Protein AF-A0A4Q5XW65-F1 (afdb_monomer_lite)

pLDDT: mean 91.04, std 9.71, range [51.38, 98.56]

Radius of gyration: 20.36 Å; chains: 1; bounding box: 49×41×58 Å

Foldseek 3Di:
DKDKAKEKEADLDEDDQPCDVVVPGCVPDDPPPFWDKDWDDCVRFQWLHPTMIMTTDMDDPVVVVVVVVVVVCVVVVHDDDDDDDQEPVSVVPDPDPDDDDPPQLNVCRHVVPPVRKAFDKDKDWAAADPVDGHWYHYPQWIWDHDPGTIIIIRGTHIRDPDPDDDPVRVVVRVVRVVVRVVSGHD

Structure (mmCIF, N/CA/C/O backbone):
data_AF-A0A4Q5XW65-F1
#
_entry.id   AF-A0A4Q5XW65-F1
#
loop_
_atom_site.group_PDB
_atom_site.id
_atom_site.type_symbol
_atom_site.label_atom_id
_atom_site.label_alt_id
_atom_site.label_comp_id
_atom_site.label_asym_id
_atom_site.label_entity_id
_atom_site.label_seq_id
_atom_site.pdbx_PDB_ins_code
_atom_site.Cartn_x
_atom_site.Cartn_y
_atom_site.Cartn_z
_atom_site.occupancy
_atom_site.B_iso_or_equiv
_atom_site.auth_seq_id
_atom_site.auth_comp_id
_atom_site.auth_asym_id
_atom_site.auth_atom_id
_atom_site.pdbx_PDB_model_num
ATOM 1 N N . ILE A 1 1 ? -12.014 -7.402 -8.070 1.00 86.00 1 ILE A N 1
ATOM 2 C CA . ILE A 1 1 ? -11.550 -6.911 -6.749 1.00 86.00 1 ILE A CA 1
ATOM 3 C C . ILE A 1 1 ? -10.081 -7.264 -6.563 1.00 86.00 1 ILE A C 1
ATOM 5 O O . ILE A 1 1 ? -9.295 -6.368 -6.285 1.00 86.00 1 ILE A O 1
ATOM 9 N N . VAL A 1 2 ? -9.723 -8.528 -6.803 1.00 90.69 2 VAL A N 1
ATOM 10 C CA . VAL A 1 2 ? -8.338 -9.017 -6.842 1.00 90.69 2 VAL A CA 1
ATOM 11 C C . VAL A 1 2 ? -7.994 -9.460 -8.266 1.00 90.69 2 VAL A C 1
ATOM 13 O O . VAL A 1 2 ? -8.881 -9.930 -8.982 1.00 90.69 2 VAL A O 1
ATOM 16 N N . SER A 1 3 ? -6.743 -9.293 -8.681 1.00 90.62 3 SER A N 1
ATOM 17 C CA . SER A 1 3 ? -6.192 -9.852 -9.921 1.00 90.62 3 SER A CA 1
ATOM 18 C C . SER A 1 3 ? -4.740 -10.269 -9.722 1.00 90.62 3 SER A C 1
ATOM 20 O O . SER A 1 3 ? -4.032 -9.667 -8.918 1.00 90.62 3 SER A O 1
ATOM 22 N N . TRP A 1 4 ? -4.286 -11.265 -10.474 1.00 92.69 4 T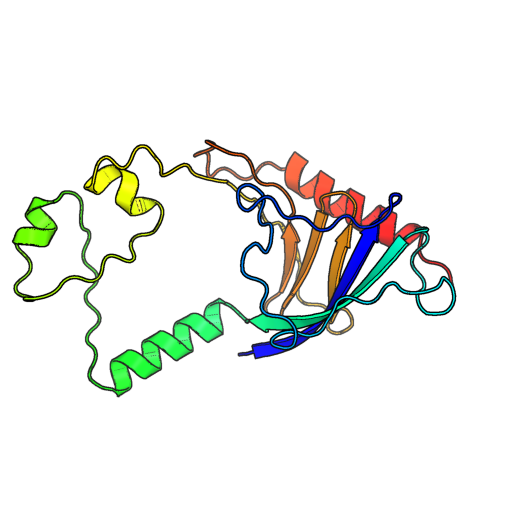RP A N 1
ATOM 23 C CA . TRP A 1 4 ? -2.860 -11.557 -10.603 1.00 92.69 4 TRP A CA 1
ATOM 24 C C . TRP A 1 4 ? -2.244 -10.608 -11.627 1.00 92.69 4 TRP A C 1
ATOM 26 O O . TRP A 1 4 ? -2.833 -10.375 -12.681 1.00 92.69 4 TRP A O 1
ATOM 36 N N . VAL A 1 5 ? -1.092 -10.040 -11.291 1.00 94.31 5 VAL A N 1
ATOM 37 C CA . VAL A 1 5 ? -0.312 -9.156 -12.162 1.00 94.31 5 VAL A CA 1
ATOM 38 C C . VAL A 1 5 ? 1.151 -9.559 -12.117 1.00 94.31 5 VAL A C 1
ATOM 40 O O . VAL A 1 5 ? 1.616 -10.143 -11.134 1.00 94.31 5 VAL A O 1
ATOM 43 N N . ASP A 1 6 ? 1.881 -9.202 -13.161 1.00 95.25 6 ASP A N 1
ATOM 44 C CA . ASP A 1 6 ? 3.331 -9.306 -13.145 1.00 95.25 6 ASP A CA 1
ATOM 45 C C . ASP A 1 6 ? 3.918 -8.227 -12.240 1.00 95.25 6 ASP A C 1
ATOM 47 O O . ASP A 1 6 ? 3.463 -7.082 -12.233 1.00 95.25 6 ASP A O 1
ATOM 51 N N . GLU A 1 7 ? 4.938 -8.580 -11.472 1.00 95.50 7 GLU A N 1
ATOM 52 C CA . GLU A 1 7 ? 5.719 -7.644 -10.678 1.00 95.50 7 GLU A CA 1
ATOM 53 C C . GLU A 1 7 ? 7.183 -7.753 -11.066 1.00 95.50 7 GLU A C 1
ATOM 55 O O . GLU A 1 7 ? 7.809 -8.793 -10.860 1.00 95.50 7 GLU A O 1
ATOM 60 N N . TYR A 1 8 ? 7.724 -6.657 -11.592 1.00 95.81 8 TYR A N 1
ATOM 61 C CA . TYR A 1 8 ? 9.114 -6.556 -11.998 1.00 95.81 8 TYR A CA 1
ATOM 62 C C . TYR A 1 8 ? 9.928 -5.766 -10.973 1.00 95.81 8 TYR A C 1
ATOM 64 O O . TYR A 1 8 ? 9.542 -4.672 -10.558 1.00 95.81 8 TYR A O 1
ATOM 72 N N . GLY A 1 9 ? 11.081 -6.303 -10.587 1.00 95.00 9 GLY A N 1
ATOM 73 C CA . GLY A 1 9 ? 12.126 -5.572 -9.878 1.00 95.00 9 GLY A CA 1
ATOM 74 C C . GLY A 1 9 ? 13.260 -5.234 -10.836 1.00 95.00 9 GLY A C 1
ATOM 75 O O . GLY A 1 9 ? 13.693 -6.101 -11.590 1.00 95.00 9 GLY A O 1
ATOM 76 N N . ILE A 1 10 ? 13.767 -4.003 -10.789 1.00 94.38 10 ILE A N 1
ATOM 77 C CA . ILE A 1 10 ? 14.870 -3.521 -11.627 1.00 94.38 10 ILE A CA 1
ATOM 78 C C . ILE A 1 10 ? 15.966 -2.954 -10.738 1.00 94.38 10 ILE A C 1
ATOM 80 O O . ILE A 1 10 ? 15.729 -2.045 -9.938 1.00 94.38 10 ILE A O 1
ATOM 84 N N . SER A 1 11 ? 17.183 -3.461 -10.919 1.00 90.38 11 SER A N 1
ATOM 85 C CA . SER A 1 11 ? 18.340 -3.036 -10.146 1.00 90.38 11 SER A CA 1
ATOM 86 C C . SER A 1 11 ? 19.624 -3.057 -10.978 1.00 90.38 11 SER A C 1
ATOM 88 O O . SER A 1 11 ? 19.799 -3.863 -11.89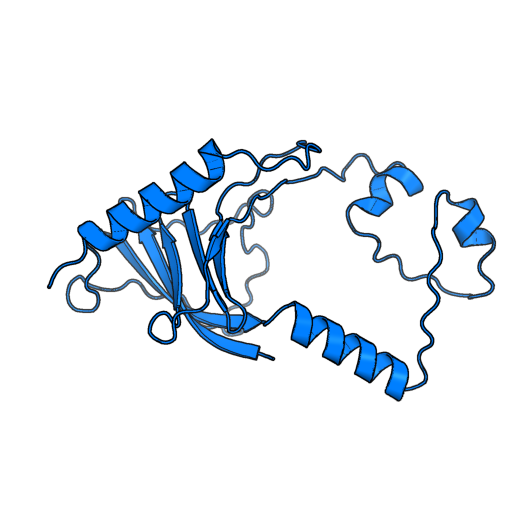4 1.00 90.38 11 SER A O 1
ATOM 90 N N . ASN A 1 12 ? 20.546 -2.158 -10.633 1.00 86.00 12 ASN A N 1
ATOM 91 C CA . ASN A 1 12 ? 21.923 -2.200 -11.132 1.00 86.00 12 ASN A CA 1
ATOM 92 C C . ASN A 1 12 ? 22.810 -3.121 -10.276 1.00 86.00 12 ASN A C 1
ATOM 94 O O . ASN A 1 12 ? 23.872 -3.534 -10.730 1.00 86.00 12 ASN A O 1
ATOM 98 N N . GLU A 1 13 ? 22.335 -3.491 -9.086 1.00 87.00 13 GLU A N 1
ATOM 99 C CA . GLU A 1 13 ? 22.974 -4.414 -8.146 1.00 87.00 13 GLU A CA 1
ATOM 100 C C . GLU A 1 13 ? 22.172 -5.722 -8.023 1.00 87.00 13 GLU A C 1
ATOM 102 O O . GLU A 1 13 ? 20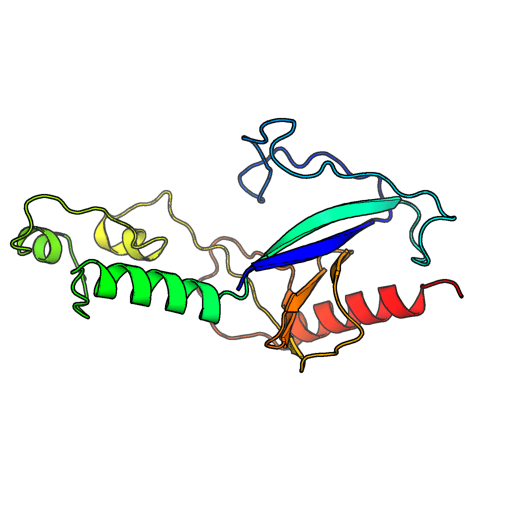.950 -5.693 -8.213 1.00 87.00 13 GLU A O 1
ATOM 107 N N . PRO A 1 14 ? 22.800 -6.857 -7.666 1.00 85.31 14 PRO A N 1
ATOM 108 C CA . PRO A 1 14 ? 22.082 -8.104 -7.407 1.00 85.31 14 PRO A CA 1
ATOM 109 C C . PRO A 1 14 ? 20.977 -7.927 -6.357 1.00 85.31 14 PRO A C 1
ATOM 111 O O . PRO A 1 14 ? 21.168 -7.222 -5.359 1.00 85.31 14 PRO A O 1
ATOM 114 N N . PHE A 1 15 ? 19.833 -8.591 -6.547 1.00 81.62 15 PHE A N 1
ATOM 115 C CA . PHE A 1 15 ? 18.764 -8.570 -5.551 1.00 81.62 15 PHE A CA 1
ATOM 116 C C . PHE A 1 15 ? 19.231 -9.284 -4.284 1.00 81.62 15 PHE A C 1
ATOM 118 O O . PHE A 1 15 ? 19.557 -10.468 -4.301 1.00 81.62 15 PHE A O 1
ATOM 125 N N . ARG A 1 16 ? 19.244 -8.564 -3.164 1.00 71.00 16 ARG A N 1
ATOM 126 C CA . ARG A 1 16 ? 19.442 -9.164 -1.843 1.00 71.00 16 ARG A CA 1
ATOM 127 C C . ARG A 1 16 ? 18.080 -9.495 -1.251 1.00 71.00 16 ARG A C 1
ATOM 129 O O . ARG A 1 16 ? 17.130 -8.732 -1.431 1.00 71.00 16 ARG A O 1
ATOM 136 N N . GLN A 1 17 ? 17.979 -10.622 -0.549 1.00 66.19 17 GLN A N 1
ATOM 137 C CA . GLN A 1 17 ? 16.803 -10.875 0.277 1.00 66.19 17 GLN A CA 1
ATOM 138 C C . GLN A 1 17 ? 16.731 -9.793 1.353 1.00 66.19 17 GLN A C 1
ATOM 140 O O . GLN A 1 17 ? 17.660 -9.623 2.141 1.00 66.19 17 GLN A O 1
ATOM 145 N N . GLN A 1 18 ? 15.632 -9.043 1.349 1.00 64.88 18 GLN A N 1
ATOM 146 C CA . GLN A 1 18 ? 15.348 -8.061 2.376 1.00 64.88 18 GLN A CA 1
ATOM 147 C C . GLN A 1 18 ? 14.754 -8.808 3.568 1.00 64.88 18 GLN A C 1
ATOM 149 O O . GLN A 1 18 ? 13.584 -9.177 3.546 1.00 64.88 18 GLN A O 1
ATOM 154 N N . THR A 1 19 ? 15.577 -9.086 4.574 1.00 61.84 19 THR A N 1
ATOM 155 C CA . THR A 1 19 ? 15.155 -9.802 5.789 1.00 61.84 19 THR A CA 1
ATOM 156 C C . THR A 1 19 ? 14.845 -8.863 6.946 1.00 61.84 19 THR A C 1
ATOM 158 O O . THR A 1 19 ? 14.413 -9.333 7.987 1.00 61.84 19 THR A O 1
ATOM 161 N N . ASP A 1 20 ? 15.090 -7.558 6.799 1.00 60.44 20 ASP A N 1
ATOM 162 C CA . ASP A 1 20 ? 14.809 -6.581 7.850 1.00 60.44 20 ASP A CA 1
ATOM 163 C C . ASP A 1 20 ? 13.325 -6.171 7.815 1.00 60.44 20 ASP A C 1
ATOM 165 O O . ASP A 1 20 ? 12.924 -5.451 6.889 1.00 60.44 20 ASP A O 1
ATOM 169 N N . PRO A 1 21 ? 12.505 -6.597 8.794 1.00 59.69 21 PRO A N 1
ATOM 170 C CA . PRO A 1 21 ? 11.088 -6.255 8.836 1.00 59.69 21 PRO A CA 1
ATOM 171 C C . PRO A 1 21 ? 10.852 -4.747 8.990 1.00 59.69 21 PRO A C 1
ATOM 173 O O . PRO A 1 21 ? 9.825 -4.258 8.519 1.00 59.69 21 PRO A O 1
ATOM 176 N N . ALA A 1 22 ? 11.798 -3.990 9.564 1.00 51.38 22 ALA A N 1
ATOM 177 C CA . ALA A 1 22 ? 11.665 -2.546 9.771 1.00 51.38 22 ALA A CA 1
ATOM 178 C C . ALA A 1 22 ? 11.602 -1.751 8.456 1.00 51.38 22 ALA A C 1
ATOM 180 O O . ALA A 1 22 ? 11.102 -0.629 8.425 1.00 51.38 22 ALA A O 1
ATOM 181 N N . ILE A 1 23 ? 12.067 -2.345 7.354 1.00 56.03 23 ILE A N 1
ATOM 182 C CA . ILE A 1 23 ? 11.968 -1.781 6.002 1.00 56.03 23 ILE A CA 1
ATOM 183 C C . ILE A 1 23 ? 11.216 -2.715 5.046 1.00 56.03 23 ILE A C 1
ATOM 185 O O . ILE A 1 23 ? 11.471 -2.736 3.843 1.00 56.03 23 ILE A O 1
ATOM 189 N N . GLY A 1 24 ? 10.261 -3.481 5.587 1.00 54.62 24 GLY A N 1
ATOM 190 C CA . GLY A 1 24 ? 9.340 -4.309 4.805 1.00 54.62 24 GLY A CA 1
ATOM 191 C C . GLY A 1 24 ? 9.912 -5.655 4.361 1.00 54.62 24 GLY A C 1
ATOM 192 O O . GLY A 1 24 ? 9.423 -6.235 3.393 1.00 54.62 24 GLY A O 1
ATOM 193 N N . GLY A 1 25 ? 10.950 -6.150 5.035 1.00 59.78 25 GLY A N 1
ATOM 194 C CA . GLY A 1 25 ? 11.485 -7.485 4.808 1.00 59.78 25 GLY A CA 1
ATOM 195 C C . GLY A 1 25 ? 10.482 -8.582 5.164 1.00 59.78 25 GLY A C 1
ATOM 196 O O . GLY A 1 25 ? 9.815 -8.532 6.198 1.00 59.78 25 GLY A O 1
ATOM 197 N N . GLU A 1 26 ? 10.376 -9.593 4.302 1.00 60.91 26 GLU A N 1
ATOM 198 C CA . GLU A 1 26 ? 9.461 -10.724 4.488 1.00 60.91 26 GLU A CA 1
ATOM 199 C C . GLU A 1 26 ? 10.070 -11.734 5.484 1.00 60.91 26 GLU A C 1
ATOM 201 O O . GLU A 1 26 ? 10.622 -12.758 5.096 1.00 60.91 26 GLU A O 1
ATOM 206 N N . VAL A 1 27 ? 9.989 -11.449 6.789 1.00 57.22 27 VAL A N 1
ATOM 207 C CA . VAL A 1 27 ? 10.531 -12.331 7.853 1.00 57.22 27 VAL A CA 1
ATOM 208 C C . VAL A 1 27 ? 9.740 -13.636 8.000 1.00 57.22 27 VAL A C 1
ATOM 210 O O . VAL A 1 27 ? 10.283 -14.652 8.424 1.00 57.22 27 VAL A O 1
ATOM 213 N N . TYR A 1 28 ? 8.464 -13.630 7.608 1.00 60.34 28 TYR A N 1
ATOM 214 C CA . TYR A 1 28 ? 7.546 -14.767 7.744 1.00 60.34 28 TYR A CA 1
ATOM 215 C C . TYR A 1 28 ? 7.191 -15.415 6.401 1.00 60.34 28 TYR A C 1
ATOM 217 O O . TYR A 1 28 ? 6.098 -15.960 6.242 1.00 60.34 28 TYR A O 1
ATOM 225 N N . HIS A 1 29 ? 8.084 -15.335 5.412 1.00 65.31 29 HIS A N 1
ATOM 226 C CA . HIS A 1 29 ? 7.855 -15.978 4.124 1.00 65.31 29 HIS A CA 1
ATOM 227 C C . HIS A 1 29 ? 7.762 -17.503 4.295 1.00 65.31 29 HIS A C 1
ATOM 229 O O . HIS A 1 29 ? 8.751 -18.179 4.582 1.00 65.31 29 HIS A O 1
ATOM 235 N N . LEU A 1 30 ? 6.565 -18.056 4.102 1.00 69.38 30 LEU A N 1
ATOM 236 C CA . LEU A 1 30 ? 6.351 -19.497 4.039 1.00 69.38 30 LEU A CA 1
ATOM 237 C C . LEU A 1 30 ? 6.562 -19.955 2.595 1.00 69.38 30 LEU A C 1
ATOM 239 O O . LEU A 1 30 ? 5.775 -19.613 1.706 1.00 69.38 30 LEU A O 1
ATOM 243 N N . ALA A 1 31 ? 7.630 -20.725 2.377 1.00 74.25 31 ALA A N 1
ATOM 244 C CA . ALA A 1 31 ? 7.977 -21.254 1.064 1.00 74.25 31 ALA A CA 1
ATOM 245 C C . AL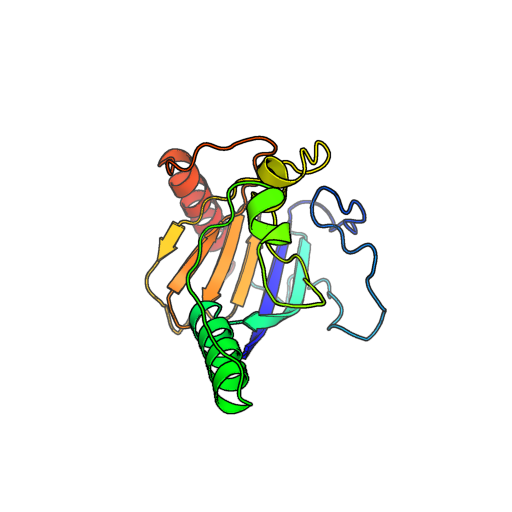A A 1 31 ? 6.777 -21.981 0.430 1.00 74.25 31 ALA A C 1
ATOM 247 O O . ALA A 1 31 ? 6.129 -22.813 1.067 1.00 74.25 31 ALA A O 1
ATOM 248 N N . GLY A 1 32 ? 6.474 -21.646 -0.825 1.00 78.56 32 GLY A N 1
ATOM 249 C CA . GLY A 1 32 ? 5.383 -22.251 -1.593 1.00 78.56 32 GLY A CA 1
ATOM 250 C C . GLY A 1 32 ? 3.989 -21.638 -1.399 1.00 78.56 32 GLY A C 1
ATOM 251 O O . GLY A 1 32 ? 3.072 -22.053 -2.105 1.00 78.56 32 GLY A O 1
ATOM 252 N N . LEU A 1 33 ? 3.794 -20.650 -0.510 1.00 81.19 33 LEU A N 1
ATOM 253 C CA . LEU A 1 33 ? 2.488 -19.973 -0.370 1.00 81.19 33 LEU A CA 1
ATOM 254 C C . LEU A 1 33 ? 2.264 -18.834 -1.369 1.00 81.19 33 LEU A C 1
ATOM 256 O O . LEU A 1 33 ? 1.119 -18.521 -1.697 1.00 81.19 33 LEU A O 1
ATOM 260 N N . ILE A 1 34 ? 3.337 -18.204 -1.845 1.00 79.31 34 ILE A N 1
ATOM 261 C CA . ILE A 1 34 ? 3.278 -17.155 -2.866 1.00 79.31 34 ILE A CA 1
ATOM 262 C C . ILE A 1 34 ? 4.223 -17.495 -4.021 1.00 79.31 34 ILE A C 1
ATOM 264 O O . ILE A 1 34 ? 5.209 -18.203 -3.804 1.00 79.31 34 ILE A O 1
ATOM 268 N N . PRO A 1 35 ? 3.952 -17.006 -5.245 1.00 86.88 35 PRO A N 1
ATOM 269 C CA . PRO A 1 35 ? 4.837 -17.246 -6.374 1.00 86.88 35 PRO A CA 1
ATOM 270 C C . PRO A 1 35 ? 6.257 -16.756 -6.087 1.00 86.88 35 PRO A C 1
ATOM 272 O O . PRO A 1 35 ? 6.469 -15.608 -5.686 1.00 86.88 35 PRO A O 1
ATOM 275 N N . GLU A 1 36 ? 7.228 -17.635 -6.318 1.00 85.31 36 GLU A N 1
ATOM 276 C CA . GLU A 1 36 ? 8.634 -17.313 -6.120 1.00 85.31 36 GLU A CA 1
ATOM 277 C C . GLU A 1 36 ? 9.109 -16.255 -7.115 1.00 85.31 36 GLU A C 1
ATOM 279 O O . GLU A 1 36 ? 8.686 -16.200 -8.277 1.00 85.31 36 GLU A O 1
ATOM 284 N N . ARG A 1 37 ? 10.034 -15.417 -6.648 1.00 88.19 37 ARG A N 1
ATOM 285 C CA . ARG A 1 37 ? 10.725 -14.455 -7.497 1.00 88.19 37 ARG A CA 1
ATOM 286 C C . ARG A 1 37 ? 11.752 -15.183 -8.358 1.00 88.19 37 ARG A C 1
ATOM 288 O O . ARG A 1 37 ? 12.593 -15.908 -7.840 1.00 88.19 37 ARG A O 1
ATOM 295 N N . LYS A 1 38 ? 11.707 -14.934 -9.663 1.00 92.81 38 LYS A N 1
ATOM 296 C CA . LYS A 1 38 ? 12.668 -15.435 -10.647 1.00 92.81 38 LYS A CA 1
ATOM 297 C C . LYS A 1 38 ? 13.533 -14.288 -11.141 1.00 92.81 38 LYS A C 1
ATOM 299 O O . LYS A 1 38 ? 13.016 -13.206 -11.413 1.00 92.81 38 LYS A O 1
ATOM 304 N N . GLU A 1 39 ? 14.833 -14.513 -11.263 1.00 94.81 39 GLU A N 1
ATOM 305 C CA . GLU A 1 39 ? 15.696 -13.612 -12.026 1.00 94.81 39 GLU A CA 1
ATOM 306 C C . GLU A 1 39 ? 15.484 -13.864 -13.518 1.00 94.81 39 GLU A C 1
ATOM 308 O O . GLU A 1 39 ? 15.374 -15.012 -13.947 1.00 94.81 39 GLU A O 1
ATOM 313 N N . LEU A 1 40 ? 15.389 -12.787 -14.293 1.00 95.81 40 LEU A N 1
ATOM 314 C CA . LEU A 1 40 ? 15.222 -12.843 -15.737 1.00 95.81 40 LEU A CA 1
ATOM 315 C C . LEU A 1 40 ? 16.568 -12.633 -16.423 1.00 95.81 40 LEU A C 1
ATOM 317 O O . LEU A 1 40 ? 17.352 -11.756 -16.057 1.00 95.81 40 LEU A O 1
ATOM 321 N N . THR A 1 41 ? 16.820 -13.419 -17.461 1.00 94.00 41 THR A N 1
ATOM 322 C CA . THR A 1 41 ? 17.956 -13.229 -18.358 1.00 94.00 41 THR A CA 1
ATOM 323 C C . THR A 1 41 ? 17.708 -12.047 -19.304 1.00 94.00 41 THR A C 1
ATOM 325 O O . THR A 1 41 ? 16.558 -11.709 -19.592 1.00 94.00 41 THR A O 1
ATOM 328 N N . PRO A 1 42 ? 18.761 -11.455 -19.904 1.00 91.62 42 PRO A N 1
ATOM 329 C CA . PRO A 1 42 ? 18.608 -10.326 -20.828 1.00 91.62 42 PRO A CA 1
ATOM 330 C C . PRO A 1 42 ? 17.714 -10.579 -22.055 1.00 91.62 42 PRO A C 1
ATOM 332 O O . PRO A 1 42 ? 17.320 -9.621 -22.719 1.00 91.62 42 PRO A O 1
ATOM 335 N N . LYS A 1 43 ? 17.420 -11.847 -22.383 1.00 92.69 43 LYS A N 1
ATOM 336 C CA . LYS A 1 43 ? 16.527 -12.246 -23.484 1.00 92.69 43 LYS A CA 1
ATOM 337 C C . LYS A 1 43 ? 15.051 -12.327 -23.074 1.00 92.69 43 LYS A C 1
ATOM 339 O O . LYS A 1 43 ? 14.198 -12.416 -23.946 1.00 92.69 43 LYS A O 1
ATOM 344 N N . GLU A 1 44 ? 14.754 -12.311 -21.778 1.00 94.75 44 GLU A N 1
ATOM 345 C CA . GLU A 1 44 ? 13.399 -12.466 -21.225 1.00 94.75 44 GLU A CA 1
ATOM 346 C C . GLU A 1 44 ? 12.748 -11.123 -20.863 1.00 94.75 44 GLU A C 1
ATOM 348 O O . GLU A 1 44 ? 11.596 -11.087 -20.440 1.00 94.75 44 GLU A O 1
ATOM 353 N N . HIS A 1 45 ? 13.467 -10.007 -21.021 1.00 94.00 45 HIS A N 1
ATOM 354 C CA . HIS A 1 45 ? 12.956 -8.666 -20.747 1.00 94.00 45 HIS A CA 1
ATOM 355 C C . HIS A 1 45 ? 13.605 -7.600 -21.637 1.00 94.00 45 HIS A C 1
ATOM 357 O O . HIS A 1 45 ? 14.736 -7.748 -22.105 1.00 94.00 45 HIS A O 1
ATOM 363 N N . SER A 1 46 ? 12.925 -6.461 -21.772 1.00 94.00 46 SER A N 1
ATOM 364 C CA . SER A 1 46 ? 13.424 -5.302 -22.526 1.00 94.00 46 SER A CA 1
ATOM 365 C C . SER A 1 46 ? 14.146 -4.263 -21.663 1.00 94.00 46 SER A C 1
ATOM 367 O O . SER A 1 46 ? 14.803 -3.383 -22.202 1.00 94.00 46 SER A O 1
ATOM 369 N N . PHE A 1 47 ? 14.080 -4.330 -20.327 1.00 94.81 47 PHE A N 1
ATOM 370 C CA . PHE A 1 47 ? 14.724 -3.320 -19.468 1.00 94.81 47 PHE A CA 1
ATOM 371 C C . PHE A 1 47 ? 16.240 -3.223 -19.679 1.00 94.81 47 PHE A C 1
ATOM 373 O O . PHE A 1 47 ? 16.922 -4.248 -19.714 1.00 94.81 47 PHE A O 1
ATOM 380 N N . GLY A 1 48 ? 16.775 -1.999 -19.729 1.00 92.00 48 GLY A N 1
ATOM 381 C CA . GLY A 1 48 ? 18.208 -1.710 -19.882 1.00 92.00 48 GLY A CA 1
ATOM 382 C C . GLY A 1 48 ? 19.100 -2.087 -18.691 1.00 92.00 48 GLY A C 1
ATOM 383 O O . GLY A 1 48 ? 20.316 -1.943 -18.775 1.00 92.00 48 GLY A O 1
ATOM 384 N N . ALA A 1 49 ? 18.525 -2.576 -17.590 1.00 91.38 49 ALA A N 1
ATOM 385 C CA . ALA A 1 49 ? 19.263 -2.952 -16.387 1.00 91.38 49 ALA A CA 1
ATOM 386 C C . ALA A 1 49 ? 19.877 -4.358 -16.470 1.00 91.38 49 ALA A C 1
ATOM 388 O O . ALA A 1 49 ? 19.392 -5.227 -17.196 1.00 91.38 49 ALA A O 1
ATOM 389 N N . LYS A 1 50 ? 20.928 -4.579 -15.669 1.00 90.31 50 LYS A N 1
ATOM 390 C CA . LYS A 1 50 ? 21.639 -5.862 -15.578 1.00 90.31 50 LYS A CA 1
ATOM 391 C C . LYS A 1 50 ? 20.881 -6.909 -14.761 1.00 90.31 50 LYS A C 1
ATOM 393 O O . LYS A 1 50 ? 20.933 -8.081 -15.113 1.00 90.31 50 LYS A O 1
ATOM 398 N N . TYR A 1 51 ? 20.209 -6.495 -13.685 1.00 94.00 51 TYR A N 1
ATOM 399 C CA . TYR A 1 51 ? 19.462 -7.398 -12.815 1.00 94.00 51 TYR A CA 1
ATOM 400 C C . TYR A 1 51 ? 17.982 -7.052 -12.878 1.00 94.00 51 TYR A C 1
ATOM 402 O O . TYR A 1 51 ? 17.547 -5.980 -12.442 1.00 94.00 51 TYR A O 1
ATOM 410 N N . VAL A 1 52 ? 17.209 -7.985 -13.419 1.00 96.25 52 VAL A N 1
ATOM 411 C CA . VAL A 1 52 ? 15.754 -7.906 -13.466 1.00 96.25 52 VAL A CA 1
ATOM 412 C C . VAL A 1 52 ? 15.191 -9.140 -12.799 1.00 96.25 52 VAL A C 1
ATOM 414 O O . VAL A 1 52 ? 15.653 -10.253 -13.029 1.00 96.25 52 VAL A O 1
ATOM 417 N N . SER A 1 53 ? 14.193 -8.931 -11.957 1.00 95.19 53 SER A N 1
ATOM 418 C CA . SER A 1 53 ? 13.423 -10.014 -11.371 1.00 95.19 53 SER A CA 1
ATOM 419 C C . SER A 1 53 ? 11.961 -9.886 -11.742 1.00 95.19 53 SER A C 1
ATOM 421 O O . SER A 1 53 ? 11.470 -8.789 -12.005 1.00 95.19 53 SER A O 1
ATOM 423 N N . TRP A 1 54 ? 11.275 -11.017 -11.747 1.00 95.19 54 TRP A N 1
ATOM 424 C CA . TRP A 1 54 ? 9.852 -11.126 -11.997 1.00 95.19 54 TRP A CA 1
ATOM 425 C C . TRP A 1 54 ? 9.211 -12.056 -10.972 1.00 95.19 54 TRP A C 1
ATOM 427 O O . TRP A 1 54 ? 9.801 -13.059 -10.566 1.00 95.19 54 TRP A O 1
ATOM 437 N N . ARG A 1 55 ? 7.987 -11.737 -10.561 1.00 92.75 55 ARG A N 1
ATOM 438 C CA . ARG A 1 55 ? 7.088 -12.675 -9.882 1.00 92.75 55 ARG A CA 1
ATOM 439 C C . ARG A 1 55 ? 5.647 -12.407 -10.288 1.00 92.75 55 ARG A C 1
ATOM 441 O O . ARG A 1 55 ? 5.292 -11.272 -10.598 1.00 92.75 55 ARG A O 1
ATOM 448 N N . SER A 1 56 ? 4.802 -13.428 -10.188 1.00 93.62 56 SER A N 1
ATOM 449 C CA . SER A 1 56 ? 3.355 -13.218 -10.189 1.00 93.62 56 SER A CA 1
ATOM 450 C C . SER A 1 56 ? 2.915 -12.721 -8.807 1.00 93.62 56 SER A C 1
ATOM 452 O O . SER A 1 56 ? 3.314 -13.271 -7.782 1.00 93.62 56 SER A O 1
ATOM 454 N N . SER A 1 57 ? 2.130 -11.648 -8.765 1.00 90.44 57 SER A N 1
ATOM 455 C CA . SER A 1 57 ? 1.776 -10.925 -7.541 1.00 90.44 57 SER A CA 1
ATOM 456 C C . SER A 1 57 ? 0.282 -10.626 -7.522 1.00 90.44 57 SER A C 1
ATOM 458 O O . SER A 1 57 ? -0.296 -10.239 -8.538 1.00 90.44 57 SER A O 1
ATOM 460 N N . MET A 1 58 ? -0.367 -10.769 -6.367 1.00 91.06 58 MET A N 1
ATOM 461 C CA . MET A 1 58 ? -1.757 -10.338 -6.226 1.00 91.06 58 MET A CA 1
ATOM 462 C C . MET A 1 58 ? -1.836 -8.810 -6.158 1.00 91.06 58 MET A C 1
ATOM 464 O O . MET A 1 58 ? -1.077 -8.139 -5.452 1.00 91.06 58 MET A O 1
ATOM 468 N N . MET A 1 59 ? -2.788 -8.247 -6.889 1.00 90.94 59 MET A N 1
ATOM 469 C CA . MET A 1 59 ? -3.165 -6.844 -6.843 1.00 90.94 59 MET A CA 1
ATOM 470 C C . MET A 1 59 ? -4.589 -6.722 -6.322 1.00 90.94 59 MET A C 1
ATOM 472 O O . MET A 1 59 ? -5.519 -7.303 -6.880 1.00 90.94 59 MET A O 1
ATOM 476 N N . PHE A 1 60 ? -4.760 -5.915 -5.280 1.00 90.62 60 PHE A N 1
ATOM 477 C CA . PHE A 1 60 ? -6.061 -5.581 -4.721 1.00 90.62 60 PHE A CA 1
ATOM 478 C C . PHE A 1 60 ? -6.444 -4.179 -5.176 1.00 90.62 60 PHE A C 1
ATOM 480 O O . PHE A 1 60 ? -5.690 -3.224 -4.979 1.00 90.62 60 PHE A O 1
ATOM 487 N N . ASN A 1 61 ? -7.639 -4.032 -5.745 1.00 90.88 61 ASN A N 1
ATOM 488 C CA . ASN A 1 61 ? -8.226 -2.709 -5.885 1.00 90.88 61 ASN A CA 1
ATOM 489 C C . ASN A 1 61 ? -8.778 -2.274 -4.520 1.00 90.88 61 ASN A C 1
ATOM 491 O O . ASN A 1 61 ? -9.879 -2.690 -4.152 1.00 90.88 61 ASN A O 1
ATOM 495 N N . ILE A 1 62 ? -7.990 -1.499 -3.765 1.00 91.06 62 ILE A N 1
ATOM 496 C CA . ILE A 1 62 ? -8.220 -1.224 -2.336 1.00 91.06 62 ILE A CA 1
ATOM 497 C C . ILE A 1 62 ? -9.636 -0.690 -2.064 1.00 91.06 62 ILE A C 1
ATOM 499 O O . ILE A 1 62 ? -10.321 -1.303 -1.244 1.00 91.06 62 ILE A O 1
ATOM 503 N N . PRO A 1 63 ? -10.145 0.351 -2.761 1.00 91.88 63 PRO A N 1
ATOM 504 C CA . PRO A 1 63 ? -11.488 0.861 -2.484 1.00 91.88 63 PRO A CA 1
ATOM 505 C C . PRO A 1 63 ? -12.578 -0.197 -2.697 1.00 91.88 63 PRO A C 1
ATOM 507 O O . PRO A 1 63 ? -13.453 -0.375 -1.853 1.00 91.88 63 PRO A O 1
ATOM 510 N N . SER A 1 64 ? -12.499 -0.960 -3.794 1.00 93.50 64 SER A N 1
ATOM 511 C CA . SER A 1 64 ? -13.465 -2.031 -4.073 1.00 93.50 64 SER A CA 1
ATOM 512 C C . SER A 1 64 ? -13.364 -3.185 -3.076 1.00 93.50 64 SER A C 1
ATOM 514 O O . SER A 1 64 ? -14.379 -3.797 -2.754 1.00 93.50 64 SER A O 1
ATOM 516 N N . TYR A 1 65 ? -12.156 -3.506 -2.610 1.00 94.81 65 TYR A N 1
ATOM 517 C CA . TYR A 1 65 ? -11.942 -4.562 -1.625 1.00 94.81 65 TYR A CA 1
ATOM 518 C C . TYR A 1 65 ? -12.527 -4.176 -0.266 1.00 94.81 65 TYR A C 1
ATOM 520 O O . TYR A 1 65 ? -13.307 -4.944 0.288 1.00 94.81 65 TYR A O 1
ATOM 528 N N . LEU A 1 66 ? -12.239 -2.968 0.227 1.00 95.81 66 LEU A N 1
ATOM 529 C CA . LEU A 1 66 ? -12.796 -2.472 1.489 1.00 95.81 66 LEU A CA 1
ATOM 530 C C . LEU A 1 66 ? -14.322 -2.371 1.438 1.00 95.81 66 LEU A C 1
ATOM 532 O O . LEU A 1 66 ? -14.992 -2.793 2.378 1.00 95.81 66 LEU A O 1
ATOM 536 N N . HIS A 1 67 ? -14.875 -1.888 0.321 1.00 96.06 67 HIS A N 1
ATOM 537 C CA . HIS A 1 67 ? -16.322 -1.861 0.124 1.00 96.06 67 HIS A CA 1
ATOM 538 C C . HIS A 1 67 ? -16.926 -3.268 0.193 1.00 96.06 67 HIS A C 1
ATOM 540 O O . HIS A 1 67 ? -17.881 -3.487 0.928 1.00 96.06 67 HIS A O 1
ATOM 546 N N . HIS A 1 68 ? -16.335 -4.240 -0.505 1.00 96.69 68 HIS A N 1
ATOM 547 C CA . HIS A 1 68 ? -16.807 -5.623 -0.480 1.00 96.69 68 HIS A CA 1
ATOM 548 C C . HIS A 1 68 ? -16.770 -6.241 0.927 1.00 96.69 68 HIS A C 1
ATOM 550 O O . HIS A 1 68 ? -17.736 -6.894 1.328 1.00 96.69 68 HIS A O 1
ATOM 556 N N . GLN A 1 69 ? -15.694 -6.010 1.686 1.00 97.12 69 GLN A N 1
ATOM 557 C CA . GLN A 1 69 ? -15.569 -6.517 3.055 1.00 97.12 69 GLN A CA 1
ATOM 558 C C . GLN A 1 69 ? -16.614 -5.892 3.985 1.00 97.12 69 GLN A C 1
ATOM 560 O O . GLN A 1 69 ? -17.317 -6.611 4.696 1.00 97.12 69 GLN A O 1
ATOM 565 N N . LEU A 1 70 ? -16.791 -4.567 3.924 1.00 97.62 70 LEU A N 1
ATOM 566 C CA . LEU A 1 70 ? -17.803 -3.870 4.715 1.00 97.62 70 LEU A CA 1
ATOM 567 C C . LEU A 1 70 ? -19.221 -4.332 4.353 1.00 97.62 70 LEU A C 1
ATOM 569 O O . LEU A 1 70 ? -20.010 -4.640 5.242 1.00 97.62 70 LEU A O 1
ATOM 573 N N . SER A 1 71 ? -19.548 -4.434 3.063 1.00 97.94 71 SER A N 1
ATOM 574 C CA . SER A 1 71 ? -20.859 -4.916 2.615 1.00 97.94 71 SER A CA 1
ATOM 575 C C . SER A 1 71 ? -21.141 -6.338 3.094 1.00 97.94 71 SER A C 1
ATOM 577 O O . SER A 1 71 ? -22.254 -6.621 3.529 1.00 97.94 71 SER A O 1
ATOM 579 N N . THR A 1 72 ? -20.138 -7.218 3.056 1.00 98.25 72 THR A N 1
ATOM 580 C CA . THR A 1 72 ? -20.263 -8.594 3.555 1.00 98.25 72 THR A CA 1
ATOM 581 C C . THR A 1 72 ? -20.509 -8.610 5.062 1.00 98.25 72 THR A C 1
ATOM 583 O O . THR A 1 72 ? -21.421 -9.291 5.522 1.00 98.25 72 THR A O 1
ATOM 586 N N . PHE A 1 73 ? -19.766 -7.810 5.832 1.00 98.25 73 PHE A N 1
ATOM 587 C CA . PHE A 1 73 ? -19.968 -7.682 7.276 1.00 98.25 73 PHE A CA 1
ATOM 588 C C . PHE A 1 73 ? -21.398 -7.245 7.625 1.00 98.25 73 PHE A C 1
ATOM 590 O O . PHE A 1 73 ? -22.043 -7.869 8.465 1.00 98.25 73 PHE A O 1
ATOM 597 N N . ILE A 1 74 ? -21.924 -6.226 6.939 1.00 98.38 74 ILE A N 1
ATOM 598 C CA . ILE A 1 74 ? -23.299 -5.750 7.152 1.00 98.38 74 ILE A CA 1
ATOM 599 C C . ILE A 1 74 ? -24.333 -6.803 6.735 1.00 98.38 74 ILE A C 1
ATOM 601 O O . ILE A 1 74 ? -25.302 -7.032 7.457 1.00 98.38 74 ILE A O 1
ATOM 605 N N . MET A 1 75 ? -24.123 -7.485 5.605 1.00 98.44 75 MET A N 1
ATOM 606 C CA . MET A 1 75 ? -25.016 -8.547 5.125 1.00 98.44 75 MET A CA 1
ATOM 607 C C . MET A 1 75 ? -25.130 -9.708 6.122 1.00 98.44 75 MET A C 1
ATOM 609 O O . MET A 1 75 ? -26.201 -10.290 6.267 1.00 98.44 75 MET A O 1
ATOM 613 N N . LEU A 1 76 ? -24.046 -10.015 6.835 1.00 98.56 76 LEU A N 1
ATOM 614 C CA . LEU A 1 76 ? -24.005 -11.045 7.875 1.00 98.56 76 LEU A CA 1
ATOM 615 C C . LEU A 1 76 ? -24.543 -10.564 9.238 1.00 98.56 76 LEU A C 1
ATOM 617 O O . LEU A 1 76 ? -24.413 -11.273 10.233 1.00 98.56 76 LEU A O 1
ATOM 621 N N . GLY A 1 77 ? -25.162 -9.380 9.300 1.00 98.31 77 GLY A N 1
ATOM 622 C CA . GLY A 1 77 ? -25.786 -8.831 10.510 1.00 98.31 77 GLY A CA 1
ATOM 623 C C . GLY A 1 77 ? -24.882 -7.916 11.340 1.00 98.31 77 GLY A C 1
ATOM 624 O O . GLY A 1 77 ? -25.294 -7.458 12.409 1.00 98.31 77 GLY A O 1
ATOM 625 N N . GLY A 1 78 ? -23.672 -7.623 10.858 1.00 98.00 78 GLY A N 1
ATOM 626 C CA . GLY A 1 78 ? -22.802 -6.609 11.439 1.00 98.00 78 GLY A CA 1
ATOM 627 C C . GLY A 1 78 ? -23.444 -5.220 11.413 1.00 98.00 78 GLY A C 1
ATOM 628 O O . GLY A 1 78 ? -24.276 -4.905 10.561 1.00 98.00 78 GLY A O 1
ATOM 629 N N . LYS A 1 79 ? -23.054 -4.362 12.358 1.00 97.25 79 LYS A N 1
ATOM 630 C CA . LYS A 1 79 ? -23.545 -2.982 12.465 1.00 97.25 79 LYS A CA 1
ATOM 631 C C . LYS A 1 79 ? -22.375 -2.017 12.358 1.00 97.25 79 LYS A C 1
ATOM 633 O O . LYS A 1 79 ? -21.367 -2.199 13.033 1.00 97.25 79 LYS A O 1
ATOM 638 N N . LEU A 1 80 ? -22.523 -0.985 11.532 1.00 96.88 80 LEU A N 1
ATOM 639 C CA . LEU A 1 80 ? -21.550 0.098 11.431 1.00 96.88 80 LEU A CA 1
ATOM 640 C C . LEU A 1 80 ? -22.012 1.275 12.290 1.00 96.88 80 LEU A C 1
ATOM 642 O O . LEU A 1 80 ? -23.085 1.830 12.058 1.00 96.88 80 LEU A O 1
ATOM 646 N N . LYS A 1 81 ? -21.179 1.675 13.250 1.00 96.00 81 LYS A N 1
ATOM 647 C CA . LYS A 1 81 ? -21.348 2.903 14.026 1.00 96.00 81 LYS A CA 1
ATOM 648 C C . LYS A 1 81 ? -20.131 3.787 13.787 1.00 96.00 81 LYS A C 1
ATOM 650 O O . LYS A 1 81 ? -19.009 3.367 14.046 1.00 96.00 81 LYS A O 1
ATOM 655 N N . VAL A 1 82 ? -20.354 4.999 13.288 1.00 96.94 82 VAL A N 1
ATOM 656 C CA . VAL A 1 82 ? -19.294 6.005 13.182 1.00 96.94 82 VAL A CA 1
ATOM 657 C C . VAL A 1 82 ? -19.201 6.707 14.530 1.00 96.94 82 VAL A C 1
ATOM 659 O O . VAL A 1 82 ? -20.126 7.413 14.929 1.00 96.94 82 VAL A O 1
ATOM 662 N N . GLN A 1 83 ? -18.113 6.460 15.248 1.00 94.75 83 GLN A N 1
ATOM 663 C CA . GLN A 1 83 ? -17.835 7.038 16.555 1.00 94.75 83 GLN A CA 1
ATOM 664 C C . GLN A 1 83 ? -16.331 7.270 16.673 1.00 94.75 83 GLN A C 1
ATOM 666 O O . GLN A 1 83 ? -15.536 6.425 16.272 1.00 94.75 83 GLN A O 1
ATOM 671 N N . GLU A 1 84 ? -15.959 8.421 17.217 1.00 95.62 84 GLU A N 1
ATOM 672 C CA . GLU A 1 84 ? -14.574 8.751 17.533 1.00 95.62 84 GLU A CA 1
ATOM 673 C C . GLU A 1 84 ? -14.227 8.221 18.935 1.00 95.62 84 GLU A C 1
ATOM 675 O O . GLU A 1 84 ? -15.036 8.346 19.855 1.00 95.62 84 GLU A O 1
ATOM 680 N N . ILE A 1 85 ? -13.041 7.628 19.083 1.00 96.56 85 ILE A N 1
ATOM 681 C CA . ILE A 1 85 ? -12.451 7.195 20.357 1.00 96.56 85 ILE A CA 1
ATOM 682 C C . ILE A 1 85 ? -11.239 8.096 20.588 1.00 96.56 85 ILE A C 1
ATOM 684 O O . ILE A 1 85 ? -10.317 8.077 19.777 1.00 96.56 85 ILE A O 1
ATOM 688 N N . LYS A 1 86 ? -11.261 8.912 21.644 1.00 95.69 86 LYS A N 1
ATOM 689 C CA . LYS A 1 86 ? -10.222 9.912 21.957 1.00 95.69 86 LYS A CA 1
ATOM 690 C C . LYS A 1 86 ? -9.349 9.520 23.137 1.00 95.69 86 LYS A C 1
ATOM 692 O O . LYS A 1 86 ? -8.271 10.073 23.308 1.00 95.69 86 LYS A O 1
ATOM 697 N N . LYS A 1 87 ? -9.834 8.606 23.975 1.00 95.50 87 LYS A N 1
ATOM 698 C CA . LYS A 1 87 ? -9.186 8.188 25.221 1.00 95.50 87 LYS A CA 1
ATOM 699 C C . LYS A 1 87 ? -9.703 6.826 25.673 1.00 95.50 87 LYS A C 1
ATOM 701 O O . LYS A 1 87 ? -10.737 6.362 25.195 1.00 95.50 87 LYS A O 1
ATOM 706 N N . LEU A 1 88 ? -8.999 6.201 26.615 1.00 95.94 88 LEU A N 1
ATOM 707 C CA . LEU A 1 88 ? -9.343 4.871 27.131 1.00 95.94 88 LEU A CA 1
ATOM 708 C C . LEU A 1 88 ? -10.753 4.808 27.727 1.00 95.94 88 LEU A C 1
ATOM 710 O O . LEU A 1 88 ? -11.465 3.839 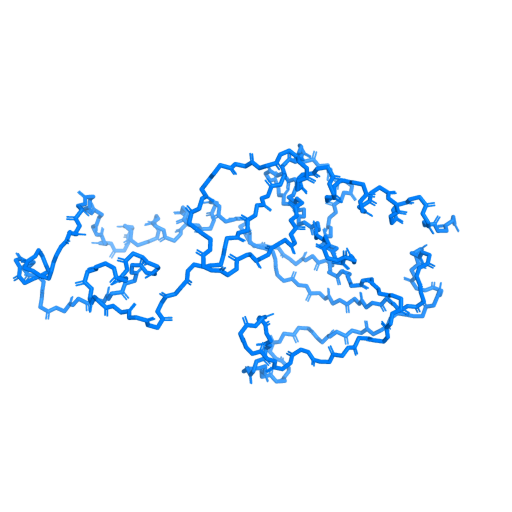27.487 1.00 95.94 88 LEU A O 1
ATOM 714 N N . GLU A 1 89 ? -11.209 5.865 28.404 1.00 96.56 89 GLU A N 1
ATOM 715 C CA . GLU A 1 89 ? -12.559 5.875 28.988 1.00 96.56 89 GLU A CA 1
ATOM 716 C C . GLU A 1 89 ? -13.675 5.797 27.933 1.00 96.56 89 GLU A C 1
ATOM 718 O O . GLU A 1 89 ? -14.779 5.352 28.241 1.00 96.56 89 GLU A O 1
ATOM 723 N N . ASP A 1 90 ? -13.407 6.199 26.684 1.00 96.81 90 ASP A N 1
ATOM 724 C CA . ASP A 1 90 ? -14.377 6.040 25.596 1.00 96.81 90 ASP A CA 1
ATOM 725 C C . ASP A 1 90 ? -14.540 4.561 25.202 1.00 96.81 90 ASP A C 1
ATOM 727 O O . ASP A 1 90 ? -15.598 4.179 24.703 1.00 96.81 90 ASP A O 1
ATOM 731 N N . ILE A 1 91 ? -13.507 3.738 25.432 1.00 96.06 91 ILE A N 1
ATOM 732 C CA . ILE A 1 91 ? -13.531 2.281 25.245 1.00 96.06 91 ILE A CA 1
ATOM 733 C C . ILE A 1 91 ? -14.259 1.623 26.420 1.00 96.06 91 ILE A C 1
ATOM 735 O O . ILE A 1 91 ? -15.125 0.786 26.191 1.00 96.06 91 ILE A O 1
ATOM 739 N N . ASP A 1 92 ? -13.974 2.036 27.658 1.00 95.62 92 ASP A N 1
ATOM 740 C CA . ASP A 1 92 ? -14.653 1.513 28.856 1.00 95.62 92 ASP A CA 1
ATOM 741 C C . ASP A 1 92 ? -16.161 1.812 28.857 1.00 95.62 92 ASP A C 1
ATOM 743 O O . ASP A 1 92 ? -16.957 1.076 29.441 1.00 95.62 92 ASP A O 1
ATOM 747 N N . ALA A 1 93 ? -16.569 2.896 28.193 1.00 96.75 93 ALA A N 1
ATOM 748 C CA . ALA A 1 93 ? -17.969 3.265 28.023 1.00 96.75 93 ALA A CA 1
ATOM 749 C C . ALA A 1 93 ? -18.711 2.422 26.966 1.00 96.75 93 ALA A C 1
ATOM 751 O O . ALA A 1 93 ? -19.932 2.565 26.821 1.00 96.75 93 ALA A O 1
ATOM 752 N N . LEU A 1 94 ? -18.011 1.575 26.202 1.00 96.81 94 LEU A N 1
ATOM 753 C CA . LEU A 1 94 ? -18.637 0.700 25.218 1.00 96.81 94 LEU A CA 1
ATOM 754 C C . LEU A 1 94 ? -19.442 -0.412 25.916 1.00 96.81 94 LEU A C 1
ATOM 756 O O . LEU A 1 94 ? -18.954 -1.038 26.854 1.00 96.81 94 LEU A O 1
ATOM 760 N N . PRO A 1 95 ? -20.679 -0.698 25.469 1.00 95.88 95 PRO A N 1
ATOM 761 C CA . PRO A 1 95 ? -21.479 -1.785 26.032 1.00 95.88 95 PRO A CA 1
ATOM 762 C C . PRO A 1 95 ? -20.977 -3.182 25.626 1.00 95.88 95 PRO A C 1
ATOM 764 O O . PRO A 1 95 ? -21.444 -4.186 26.167 1.00 95.88 95 PRO A O 1
ATOM 767 N N . GLU A 1 96 ? -20.092 -3.276 24.633 1.00 96.25 96 GLU A N 1
ATOM 768 C CA . GLU A 1 96 ? -19.565 -4.537 24.126 1.00 96.25 96 GLU A CA 1
ATOM 769 C C . GLU A 1 96 ? -18.589 -5.201 25.114 1.00 96.25 96 GLU A C 1
ATOM 771 O O . GLU A 1 96 ? -17.633 -4.599 25.585 1.00 96.25 96 GLU A O 1
ATOM 776 N N . MET A 1 97 ? -18.779 -6.501 25.371 1.00 96.75 97 MET A N 1
ATOM 777 C CA . MET A 1 97 ? -17.945 -7.267 26.317 1.00 96.75 97 MET A CA 1
ATOM 778 C C . MET A 1 97 ? -16.512 -7.526 25.828 1.00 96.75 97 MET A C 1
ATOM 780 O O . MET A 1 97 ? -15.649 -7.918 26.609 1.00 96.75 97 MET A O 1
ATOM 784 N N . CYS A 1 98 ? -16.273 -7.406 24.523 1.00 97.19 98 CYS A N 1
ATOM 785 C CA . CYS A 1 98 ? -14.985 -7.674 23.902 1.00 97.19 98 CYS A CA 1
ATOM 786 C C . CYS A 1 98 ? -14.715 -6.616 22.839 1.00 97.19 98 CYS A C 1
ATOM 788 O O . CYS A 1 98 ? -15.536 -6.401 21.945 1.00 97.19 98 CYS A O 1
ATOM 790 N N . VAL A 1 99 ? -13.544 -5.992 22.934 1.00 96.38 99 VAL A N 1
ATOM 791 C CA . VAL A 1 99 ? -13.075 -4.986 21.988 1.00 96.38 99 VAL A CA 1
ATOM 792 C C . VAL A 1 99 ? -11.850 -5.533 21.269 1.00 96.38 99 VAL A C 1
ATOM 794 O O . VAL A 1 99 ? -10.858 -5.902 21.895 1.00 96.38 99 VAL A O 1
ATOM 797 N N . VAL A 1 100 ? -11.913 -5.567 19.938 1.00 97.25 100 VAL A N 1
ATOM 798 C CA . VAL A 1 100 ? -10.760 -5.862 19.081 1.00 97.25 100 VAL A CA 1
ATOM 799 C C . VAL A 1 100 ? -10.215 -4.534 18.563 1.00 97.25 100 VAL A C 1
ATOM 801 O O . VAL A 1 100 ? -10.858 -3.867 17.755 1.00 97.25 100 VAL A O 1
ATOM 804 N N . ASN A 1 101 ? -9.037 -4.128 19.042 1.00 95.44 101 ASN A N 1
ATOM 805 C CA . ASN A 1 101 ? -8.408 -2.878 18.621 1.00 95.44 101 ASN A CA 1
ATOM 806 C C . ASN A 1 101 ? -7.751 -3.036 17.237 1.00 95.44 101 ASN A C 1
ATOM 808 O O . ASN A 1 101 ? -6.796 -3.792 17.072 1.00 95.44 101 ASN A O 1
ATOM 812 N N . CYS A 1 102 ? -8.251 -2.294 16.245 1.00 96.31 102 CYS A N 1
ATOM 813 C CA . CYS A 1 102 ? -7.692 -2.217 14.890 1.00 96.31 102 CYS A CA 1
ATOM 814 C C . CYS A 1 102 ? -7.416 -0.765 14.452 1.00 96.31 102 CYS A C 1
ATOM 816 O O . CYS A 1 102 ? -7.508 -0.448 13.269 1.00 96.31 102 CYS A O 1
ATOM 818 N N . MET A 1 103 ? -7.096 0.133 15.392 1.00 95.38 103 MET A N 1
ATOM 819 C CA . MET A 1 103 ? -6.914 1.571 15.122 1.00 95.38 103 MET A CA 1
ATOM 820 C C . MET A 1 103 ? -5.602 1.923 14.396 1.00 95.38 103 MET A C 1
ATOM 822 O O . MET A 1 103 ? -5.396 3.076 14.014 1.00 95.38 103 MET A O 1
ATOM 826 N N . GLY A 1 104 ? -4.710 0.949 14.187 1.00 95.44 104 GLY A N 1
ATOM 827 C CA . GLY A 1 104 ? -3.415 1.170 13.540 1.00 95.44 104 GLY A CA 1
ATOM 828 C C . GLY A 1 104 ? -2.613 2.262 14.252 1.00 95.44 104 GLY A C 1
ATOM 829 O O . GLY A 1 104 ? -2.546 2.282 15.478 1.00 95.44 104 GLY A O 1
ATOM 830 N N . LEU A 1 105 ? -2.059 3.209 13.488 1.00 95.31 105 LEU A N 1
ATOM 831 C CA . LEU A 1 105 ? -1.285 4.336 14.027 1.00 95.31 105 LEU A CA 1
ATOM 832 C C . LEU A 1 105 ? -2.083 5.203 15.023 1.00 95.31 105 LEU A C 1
ATOM 834 O O . LEU A 1 105 ? -1.487 5.801 15.914 1.00 95.31 105 LEU A O 1
ATOM 838 N N . GLY A 1 106 ? -3.418 5.232 14.920 1.00 94.56 106 GLY A N 1
ATOM 839 C CA . GLY A 1 106 ? -4.279 5.966 15.853 1.00 94.56 106 GLY A CA 1
ATOM 840 C C . GLY A 1 106 ? -4.235 5.428 17.286 1.00 94.56 106 GLY A C 1
ATOM 841 O O . GLY A 1 106 ? -4.517 6.168 18.219 1.00 94.56 106 GLY A O 1
ATOM 842 N N . ALA A 1 107 ? -3.816 4.173 17.493 1.00 96.31 107 ALA A N 1
ATOM 843 C CA . ALA A 1 107 ? -3.662 3.611 18.834 1.00 96.31 107 ALA A CA 1
ATOM 844 C C . ALA A 1 107 ? -2.567 4.312 19.657 1.00 96.31 107 ALA A C 1
ATOM 846 O O . ALA A 1 107 ? -2.646 4.290 20.884 1.00 96.31 107 ALA A O 1
ATOM 847 N N . LYS A 1 108 ? -1.590 4.961 19.000 1.00 95.56 108 LYS A N 1
ATOM 848 C CA . LYS A 1 108 ? -0.482 5.659 19.668 1.00 95.56 108 LYS A CA 1
ATOM 849 C C . LYS A 1 108 ? -0.981 6.654 20.713 1.00 95.56 108 LYS A C 1
ATOM 851 O O . LYS A 1 108 ? -0.539 6.602 21.854 1.00 95.56 108 LYS A O 1
ATOM 856 N N . GLU A 1 109 ? -1.900 7.532 20.323 1.00 93.75 109 GLU A N 1
ATOM 857 C CA . GLU A 1 109 ? -2.427 8.590 21.193 1.00 93.75 109 GLU A CA 1
ATOM 858 C C . GLU A 1 109 ? -3.316 8.026 22.310 1.00 93.75 109 GLU A C 1
ATOM 860 O O . GLU A 1 109 ? -3.266 8.494 23.441 1.00 93.75 109 GLU A O 1
ATOM 865 N N . ILE A 1 110 ? -4.086 6.975 22.015 1.00 96.44 110 ILE A N 1
ATOM 866 C CA . ILE A 1 110 ? -5.058 6.402 22.956 1.00 96.44 110 ILE A CA 1
ATOM 867 C C . ILE A 1 110 ? -4.377 5.573 24.052 1.00 96.44 110 ILE A C 1
ATOM 869 O O . ILE A 1 110 ? -4.796 5.617 25.206 1.00 96.44 110 ILE A O 1
ATOM 873 N N . PHE A 1 111 ? -3.340 4.810 23.697 1.00 96.31 111 PHE A N 1
ATOM 874 C CA . PHE A 1 111 ? -2.664 3.870 24.599 1.00 96.31 111 PHE A CA 1
ATOM 875 C C . PHE A 1 111 ? -1.286 4.346 25.074 1.00 96.31 111 PHE A C 1
ATOM 877 O O . PHE A 1 111 ? -0.651 3.639 25.853 1.00 96.31 111 PHE A O 1
ATOM 884 N N . ASN A 1 112 ? -0.825 5.525 24.640 1.00 95.50 112 ASN A N 1
ATOM 885 C CA . ASN A 1 112 ? 0.551 6.000 24.843 1.00 95.50 112 ASN A CA 1
ATOM 886 C C . ASN A 1 112 ? 1.594 4.979 24.352 1.00 95.50 112 ASN A C 1
ATOM 888 O O . ASN A 1 112 ? 2.577 4.685 25.032 1.00 95.50 112 ASN A O 1
ATOM 892 N N . ASP A 1 113 ? 1.347 4.396 23.178 1.00 96.31 113 ASP A N 1
ATOM 893 C CA . ASP A 1 113 ? 2.232 3.390 22.593 1.00 96.31 113 ASP A CA 1
ATOM 894 C C . ASP A 1 113 ? 3.451 4.070 21.943 1.00 96.31 113 ASP A C 1
ATOM 896 O O . ASP A 1 113 ? 3.386 4.629 20.840 1.00 96.31 113 ASP A O 1
ATOM 900 N N . GLU A 1 114 ? 4.577 4.067 22.657 1.00 95.12 114 GLU A N 1
ATOM 901 C CA . GLU A 1 114 ? 5.819 4.690 22.193 1.00 95.12 114 GLU A CA 1
ATOM 902 C C . GLU A 1 114 ? 6.539 3.904 21.095 1.00 95.12 114 GLU A C 1
ATOM 904 O O . GLU A 1 114 ? 7.379 4.471 20.394 1.00 95.12 114 GLU A O 1
ATOM 909 N N . GLU A 1 115 ? 6.174 2.640 20.877 1.00 94.44 115 GLU A N 1
ATOM 910 C CA . GLU A 1 115 ? 6.750 1.817 19.811 1.00 94.44 115 GLU A CA 1
ATOM 911 C C . GLU A 1 115 ? 6.126 2.136 18.444 1.00 94.44 115 GLU A C 1
ATOM 913 O O . GLU A 1 115 ? 6.745 1.915 17.399 1.00 94.44 115 GLU A O 1
ATOM 918 N N . LEU A 1 116 ? 4.925 2.726 18.424 1.00 95.19 116 LEU A N 1
ATOM 919 C CA . LEU A 1 116 ? 4.292 3.185 17.192 1.00 95.19 116 LEU A CA 1
ATOM 920 C C . LEU A 1 116 ? 4.932 4.479 16.671 1.00 95.19 116 LEU A C 1
ATOM 922 O O . LEU A 1 116 ? 4.967 5.515 17.342 1.00 95.19 116 LEU A O 1
ATOM 926 N N . THR A 1 117 ? 5.378 4.435 15.414 1.00 94.56 117 THR A N 1
ATOM 927 C CA . THR A 1 117 ? 5.939 5.571 14.673 1.00 94.56 117 THR A CA 1
ATOM 928 C C . THR A 1 117 ? 5.381 5.604 13.247 1.00 94.56 117 THR A C 1
ATOM 930 O O . THR A 1 117 ? 5.218 4.545 12.632 1.00 94.56 117 THR A O 1
ATOM 933 N N . PRO A 1 118 ? 5.050 6.781 12.683 1.00 94.88 118 PRO A N 1
ATOM 934 C CA . PRO A 1 118 ? 4.594 6.853 11.304 1.00 94.88 118 PRO A CA 1
ATOM 935 C C . PRO A 1 118 ? 5.743 6.552 10.344 1.00 94.88 118 PRO A C 1
ATOM 937 O O . PRO A 1 118 ? 6.884 6.967 10.547 1.00 94.88 118 PRO A O 1
ATOM 940 N N . VAL A 1 119 ? 5.413 5.917 9.225 1.00 94.00 119 VAL A N 1
ATOM 941 C CA . VAL A 1 119 ? 6.271 5.889 8.041 1.00 94.00 119 VAL A CA 1
ATOM 942 C C . VAL A 1 119 ? 5.464 6.489 6.903 1.00 94.00 119 VAL A C 1
ATOM 944 O O . VAL A 1 119 ? 4.617 5.828 6.306 1.00 94.00 119 VAL A O 1
ATOM 947 N N . SER A 1 120 ? 5.673 7.779 6.641 1.00 94.06 120 SER A N 1
ATOM 948 C CA . SER A 1 120 ? 4.906 8.472 5.603 1.00 94.06 120 SER A CA 1
ATOM 949 C C . SER A 1 120 ? 5.362 8.046 4.205 1.00 94.06 120 SER A C 1
ATOM 951 O O . SER A 1 120 ? 6.562 7.996 3.916 1.00 94.06 120 SER A O 1
ATOM 953 N N . GLY A 1 121 ? 4.394 7.771 3.333 1.00 93.56 121 GLY A N 1
ATOM 954 C CA . GLY A 1 121 ? 4.596 7.489 1.916 1.00 93.56 121 GLY A CA 1
ATOM 955 C C . GLY A 1 121 ? 3.702 8.401 1.084 1.00 93.56 121 GLY A C 1
ATOM 956 O O . GLY A 1 121 ? 2.507 8.519 1.348 1.00 93.56 121 GLY A O 1
ATOM 957 N N . GLN A 1 122 ? 4.282 9.058 0.086 1.00 95.50 122 GLN A N 1
ATOM 958 C CA . GLN A 1 122 ? 3.565 9.894 -0.865 1.00 95.50 122 GLN A CA 1
ATOM 959 C C . GLN A 1 122 ? 3.314 9.096 -2.141 1.00 95.50 122 GLN A C 1
ATOM 961 O O . GLN A 1 122 ? 4.186 8.369 -2.616 1.00 95.50 122 GLN A O 1
ATOM 966 N N . LEU A 1 123 ? 2.129 9.280 -2.721 1.00 95.75 123 LEU A N 1
ATOM 967 C CA . LEU A 1 123 ? 1.781 8.727 -4.021 1.00 95.75 123 LEU A CA 1
ATOM 968 C C . LEU A 1 123 ? 1.512 9.850 -5.022 1.00 95.75 123 LEU A C 1
ATOM 970 O O . LEU A 1 123 ? 0.885 10.853 -4.683 1.00 95.75 123 LEU A O 1
ATOM 974 N N . ALA A 1 124 ? 1.932 9.647 -6.267 1.00 95.56 124 ALA A N 1
ATOM 975 C CA . ALA A 1 124 ? 1.421 10.377 -7.420 1.00 95.56 124 ALA A CA 1
ATOM 976 C C . ALA A 1 124 ? 0.469 9.467 -8.204 1.00 95.56 124 ALA A C 1
ATOM 978 O O . ALA A 1 124 ? 0.739 8.278 -8.368 1.00 95.56 124 ALA A O 1
ATOM 979 N N . CYS A 1 125 ? -0.654 10.010 -8.669 1.00 94.88 125 CYS A N 1
ATOM 980 C CA . CYS A 1 125 ? -1.687 9.246 -9.365 1.00 94.88 125 CYS A CA 1
ATOM 981 C C . CYS A 1 125 ? -1.796 9.713 -10.816 1.00 94.88 125 CYS A C 1
ATOM 983 O O . CYS A 1 125 ? -1.993 10.901 -11.075 1.00 94.88 125 CYS A O 1
ATOM 985 N N . LEU A 1 126 ? -1.684 8.776 -11.751 1.00 94.31 126 LEU A N 1
ATOM 986 C CA . LEU A 1 126 ? -1.967 8.982 -13.166 1.00 94.31 126 LEU A CA 1
ATOM 987 C C . LEU A 1 126 ? -3.290 8.303 -13.525 1.00 94.31 126 LEU A C 1
ATOM 989 O O . LEU A 1 126 ? -3.714 7.345 -12.871 1.00 94.31 126 LEU A O 1
ATOM 993 N N . ILE A 1 127 ? -3.917 8.768 -14.605 1.00 95.19 127 ILE A N 1
ATOM 994 C CA . ILE A 1 127 ? -5.093 8.099 -15.165 1.00 95.19 127 ILE A CA 1
ATOM 995 C C . ILE A 1 127 ? -4.763 6.640 -15.544 1.00 95.19 127 ILE A C 1
ATOM 997 O O . ILE A 1 127 ? -3.615 6.350 -15.900 1.00 95.19 127 ILE A O 1
ATOM 1001 N N . PRO A 1 128 ? -5.740 5.716 -15.482 1.00 93.50 128 PRO A N 1
ATOM 1002 C CA . PRO A 1 128 ? -5.541 4.340 -15.928 1.00 93.50 128 PRO A CA 1
ATOM 1003 C C . PRO A 1 128 ? -5.059 4.263 -17.383 1.00 93.50 128 PRO A C 1
ATOM 1005 O O . PRO A 1 128 ? -5.545 5.005 -18.236 1.00 93.50 128 PRO A O 1
ATOM 1008 N N . GLN A 1 129 ? -4.162 3.318 -17.668 1.00 92.75 129 GLN A N 1
ATOM 1009 C CA . GLN A 1 129 ? -3.723 2.971 -19.024 1.00 92.75 129 GLN A CA 1
ATOM 1010 C C . GLN A 1 129 ? -3.845 1.456 -19.187 1.00 92.75 129 GLN A C 1
ATOM 1012 O O . GLN A 1 129 ? -3.262 0.697 -18.413 1.00 92.75 129 GLN A O 1
ATOM 1017 N N . SER A 1 130 ? -4.649 1.009 -20.151 1.00 90.00 130 SER A N 1
ATOM 1018 C CA . SER A 1 130 ? -4.994 -0.410 -20.331 1.00 90.00 130 SER A CA 1
ATOM 1019 C C . SER A 1 130 ? -3.802 -1.298 -20.690 1.00 90.00 130 SER A C 1
ATOM 1021 O O . SER A 1 130 ? -3.819 -2.496 -20.424 1.00 90.00 130 SER A O 1
ATOM 1023 N N . GLU A 1 131 ? -2.776 -0.704 -21.286 1.00 91.12 131 GLU A N 1
ATOM 1024 C CA . GLU A 1 131 ? -1.535 -1.329 -21.720 1.00 91.12 131 GLU A CA 1
ATOM 1025 C C . GLU A 1 131 ? -0.541 -1.551 -20.570 1.00 91.12 131 GLU A C 1
ATOM 1027 O O . GLU A 1 131 ? 0.373 -2.365 -20.693 1.00 91.12 131 GLU A O 1
ATOM 1032 N N . VAL A 1 132 ? -0.720 -0.871 -19.432 1.00 91.50 132 VAL A N 1
ATOM 1033 C CA . VAL A 1 132 ? 0.138 -1.034 -18.254 1.00 91.50 132 VAL A CA 1
ATOM 1034 C C . VAL A 1 132 ? -0.566 -1.946 -17.258 1.00 91.50 132 VAL A C 1
ATOM 1036 O O . VAL A 1 132 ? -1.416 -1.508 -16.489 1.00 91.50 132 VAL A O 1
ATOM 1039 N N . THR A 1 133 ? -0.208 -3.228 -17.237 1.00 92.12 133 THR A N 1
ATOM 1040 C CA . THR A 1 133 ? -0.876 -4.252 -16.406 1.00 92.12 133 THR A CA 1
ATOM 1041 C C . THR A 1 133 ? 0.028 -4.870 -15.338 1.00 92.12 133 THR A C 1
ATOM 1043 O O . THR A 1 133 ? -0.280 -5.936 -14.808 1.00 92.12 133 THR A O 1
ATOM 1046 N N . TYR A 1 134 ? 1.151 -4.223 -15.024 1.00 93.88 134 TYR A N 1
ATOM 1047 C CA . TYR A 1 134 ? 2.188 -4.749 -14.138 1.00 93.88 134 TYR A CA 1
ATOM 1048 C C . TYR A 1 134 ? 2.510 -3.796 -12.980 1.00 93.88 134 TYR A C 1
ATOM 1050 O O . TYR A 1 134 ? 2.175 -2.607 -12.989 1.00 93.88 134 TYR A O 1
ATOM 1058 N N . LYS A 1 135 ? 3.179 -4.343 -11.965 1.00 95.81 135 LYS A N 1
ATOM 1059 C CA . LYS A 1 135 ? 3.906 -3.597 -10.940 1.00 95.81 135 LYS A CA 1
ATOM 1060 C C . LYS A 1 135 ? 5.369 -3.471 -11.349 1.00 95.81 135 LYS A C 1
ATOM 1062 O O . LYS A 1 135 ? 5.947 -4.411 -11.894 1.00 95.81 135 LYS A O 1
ATOM 1067 N N . LEU A 1 136 ? 5.978 -2.341 -11.028 1.00 95.25 136 LEU A N 1
ATOM 1068 C CA . LEU A 1 136 ? 7.397 -2.092 -11.257 1.00 95.25 136 LEU A CA 1
ATOM 1069 C C . LEU A 1 136 ? 8.023 -1.550 -9.984 1.00 95.25 136 LEU A C 1
ATOM 1071 O O . LEU A 1 136 ? 7.446 -0.668 -9.366 1.00 95.25 136 LEU A O 1
ATOM 1075 N N . ASN A 1 137 ? 9.207 -2.020 -9.620 1.00 94.75 137 ASN A N 1
ATOM 1076 C CA . ASN A 1 137 ? 10.035 -1.410 -8.587 1.00 94.75 137 ASN A CA 1
ATOM 1077 C C . ASN A 1 137 ? 11.414 -1.133 -9.181 1.00 94.75 137 ASN A C 1
ATOM 1079 O O . ASN A 1 137 ? 12.095 -2.061 -9.616 1.00 94.75 137 ASN A O 1
ATOM 1083 N N . ALA A 1 138 ? 11.826 0.131 -9.213 1.00 92.69 138 ALA A N 1
ATOM 1084 C CA . ALA A 1 138 ? 13.083 0.546 -9.817 1.00 92.69 138 ALA A CA 1
ATOM 1085 C C . ALA A 1 138 ? 13.653 1.772 -9.100 1.00 92.69 138 ALA A C 1
ATOM 1087 O O . ALA A 1 138 ? 12.991 2.800 -9.003 1.00 92.69 138 ALA A O 1
ATOM 1088 N N . ARG A 1 139 ? 14.908 1.686 -8.640 1.00 89.31 139 ARG A N 1
ATOM 1089 C CA . ARG A 1 139 ? 15.689 2.844 -8.146 1.00 89.31 139 ARG A CA 1
ATOM 1090 C C . ARG A 1 139 ? 14.963 3.684 -7.071 1.00 89.31 139 ARG A C 1
ATOM 1092 O O . ARG A 1 139 ? 15.090 4.904 -7.036 1.00 89.31 139 ARG A O 1
ATOM 1099 N N . GLY A 1 140 ? 14.201 3.029 -6.192 1.00 86.88 140 GLY A N 1
ATOM 1100 C CA . GLY A 1 140 ? 13.434 3.693 -5.128 1.00 86.88 140 GLY A CA 1
ATOM 1101 C C . GLY A 1 140 ? 12.126 4.349 -5.585 1.00 86.88 140 GLY A C 1
ATOM 1102 O O . GLY A 1 140 ? 11.526 5.087 -4.809 1.00 86.88 140 GLY A O 1
ATOM 1103 N N . ALA A 1 141 ? 11.687 4.088 -6.817 1.00 93.81 141 ALA A N 1
ATOM 1104 C CA . ALA A 1 141 ? 10.352 4.395 -7.308 1.00 93.81 141 ALA A CA 1
ATOM 1105 C C . ALA A 1 141 ? 9.584 3.098 -7.603 1.00 93.81 141 ALA A C 1
ATOM 1107 O O . ALA A 1 141 ? 10.175 2.078 -7.974 1.00 93.81 141 ALA A O 1
ATOM 1108 N N . SER A 1 142 ? 8.265 3.139 -7.464 1.00 94.81 142 SER A N 1
ATOM 1109 C CA . SER A 1 142 ? 7.378 2.030 -7.794 1.00 94.81 142 SER A CA 1
ATOM 1110 C C . SER A 1 142 ? 6.246 2.462 -8.716 1.00 94.81 142 SER A C 1
ATOM 1112 O O . SER A 1 142 ? 5.828 3.615 -8.691 1.00 94.81 142 SER A O 1
ATOM 1114 N N . ILE A 1 143 ? 5.757 1.526 -9.527 1.00 95.38 143 ILE A N 1
ATOM 1115 C CA . ILE A 1 143 ? 4.515 1.620 -10.292 1.00 95.38 143 ILE A CA 1
ATOM 1116 C C . ILE A 1 143 ? 3.583 0.535 -9.774 1.00 95.38 143 ILE A C 1
ATOM 1118 O O . ILE A 1 143 ? 3.954 -0.638 -9.711 1.00 95.38 143 ILE A O 1
ATOM 1122 N N . ILE A 1 144 ? 2.355 0.917 -9.456 1.00 94.69 144 ILE A N 1
ATOM 1123 C CA . ILE A 1 144 ? 1.263 0.010 -9.123 1.00 94.69 144 ILE A CA 1
ATOM 1124 C C . ILE A 1 144 ? 0.111 0.367 -10.058 1.00 94.69 144 ILE A C 1
ATOM 1126 O O . ILE A 1 144 ? -0.616 1.330 -9.815 1.00 94.69 144 ILE A O 1
ATOM 1130 N N . SER A 1 145 ? -0.041 -0.394 -11.143 1.00 93.56 145 SER A N 1
ATOM 1131 C CA . SER A 1 145 ? -1.165 -0.205 -12.059 1.00 93.56 145 SER A CA 1
ATOM 1132 C C . SER A 1 145 ? -2.418 -0.894 -11.529 1.00 93.56 145 SER A C 1
ATOM 1134 O O . SER A 1 145 ? -2.439 -2.107 -11.296 1.00 93.56 145 SER A O 1
ATOM 1136 N N . ARG A 1 146 ? -3.471 -0.110 -11.310 1.00 90.44 146 ARG A N 1
ATOM 1137 C CA . ARG A 1 146 ? -4.783 -0.571 -10.857 1.00 90.44 146 ARG A CA 1
ATOM 1138 C C . ARG A 1 146 ? -5.852 -0.128 -11.848 1.00 90.44 146 ARG A C 1
ATOM 1140 O O . ARG A 1 146 ? -5.654 0.758 -12.672 1.00 90.44 146 ARG A O 1
ATOM 1147 N N . LYS A 1 147 ? -7.039 -0.723 -11.723 1.00 86.44 147 LYS A N 1
ATOM 1148 C CA . LYS A 1 147 ? -8.199 -0.358 -12.552 1.00 86.44 147 LYS A CA 1
ATOM 1149 C C . LYS A 1 147 ? -8.628 1.104 -12.386 1.00 86.44 147 LYS A C 1
ATOM 1151 O O . LYS A 1 147 ? -9.269 1.640 -13.279 1.00 86.44 147 LYS A O 1
ATOM 1156 N N . ASP A 1 148 ? -8.323 1.706 -11.241 1.00 89.69 148 ASP A N 1
ATOM 1157 C CA . ASP A 1 148 ? -8.713 3.063 -10.861 1.00 89.69 148 ASP A CA 1
ATOM 1158 C C . ASP A 1 148 ? -7.593 4.102 -11.037 1.00 89.69 148 ASP A C 1
ATOM 1160 O O . ASP A 1 148 ? -7.846 5.291 -10.870 1.00 89.69 148 ASP A O 1
ATOM 1164 N N . GLY A 1 149 ? -6.383 3.685 -11.418 1.00 93.62 149 GLY A N 1
ATOM 1165 C CA . GLY A 1 149 ? -5.273 4.589 -11.706 1.00 93.62 149 GLY A CA 1
ATOM 1166 C C . GLY A 1 149 ? -3.925 3.881 -11.717 1.00 93.62 149 GLY A C 1
ATOM 1167 O O . GLY A 1 149 ? -3.804 2.721 -11.319 1.00 93.62 149 GLY A O 1
ATOM 1168 N N . ILE A 1 150 ? -2.893 4.600 -12.148 1.00 95.12 150 ILE A N 1
ATOM 1169 C CA . ILE A 1 150 ? -1.503 4.163 -12.010 1.00 95.12 150 ILE A CA 1
ATOM 1170 C C . ILE A 1 150 ? -0.873 4.966 -10.882 1.00 95.12 150 ILE A C 1
ATOM 1172 O O . ILE A 1 150 ? -0.800 6.192 -10.942 1.00 95.12 150 ILE A O 1
ATOM 1176 N N . TYR A 1 151 ? -0.412 4.264 -9.853 1.00 95.75 151 TYR A N 1
ATOM 1177 C CA . TYR A 1 151 ? 0.151 4.874 -8.657 1.00 95.75 151 TYR A CA 1
ATOM 1178 C C . TYR A 1 151 ? 1.666 4.794 -8.708 1.00 95.75 151 TYR A C 1
ATOM 1180 O O . TYR A 1 151 ? 2.226 3.703 -8.830 1.00 95.75 151 TYR A O 1
ATOM 1188 N N . LEU A 1 152 ? 2.309 5.953 -8.601 1.00 96.44 152 LEU A N 1
ATOM 1189 C CA . LEU A 1 152 ? 3.748 6.081 -8.446 1.00 96.44 152 LEU A CA 1
ATOM 1190 C C . LEU A 1 152 ? 4.071 6.354 -6.983 1.00 96.44 152 LEU A C 1
ATOM 1192 O O . LEU A 1 152 ? 3.454 7.230 -6.379 1.00 96.44 152 LEU A O 1
ATOM 1196 N N . GLY A 1 153 ? 5.030 5.635 -6.417 1.00 95.25 153 GLY A N 1
ATOM 1197 C CA . GLY A 1 153 ? 5.441 5.815 -5.025 1.00 95.25 153 GLY A CA 1
ATOM 1198 C C . GLY A 1 153 ? 6.888 5.410 -4.804 1.00 95.25 153 GLY A C 1
ATOM 1199 O O . GLY A 1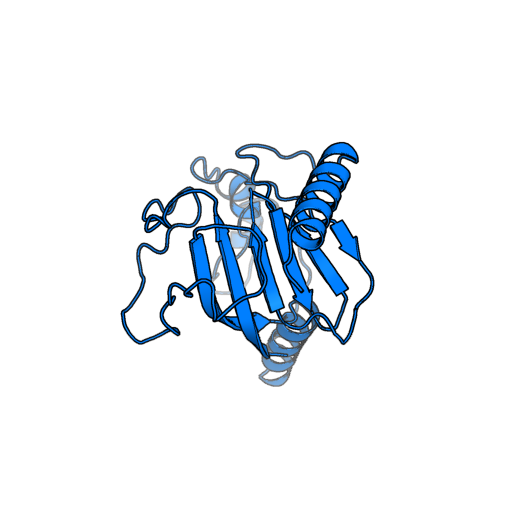 153 ? 7.644 5.270 -5.761 1.00 95.25 153 GLY A O 1
ATOM 1200 N N . GLY A 1 154 ? 7.264 5.186 -3.543 1.00 90.25 154 GLY A N 1
ATOM 1201 C CA . GLY A 1 154 ? 8.558 4.588 -3.193 1.00 90.25 154 GLY A CA 1
ATOM 1202 C C . GLY A 1 154 ? 9.312 5.253 -2.042 1.00 90.25 154 GLY A C 1
ATOM 1203 O O . GLY A 1 154 ? 10.364 4.756 -1.649 1.00 90.25 154 GLY A O 1
ATOM 1204 N N . ASN A 1 155 ? 8.801 6.346 -1.465 1.00 90.81 155 ASN A N 1
ATOM 1205 C CA . ASN A 1 155 ? 9.351 6.900 -0.228 1.00 90.81 155 ASN A CA 1
ATOM 1206 C C . ASN A 1 155 ? 8.741 6.234 1.014 1.00 90.81 155 ASN A C 1
ATOM 1208 O O . ASN A 1 155 ? 7.598 5.787 1.007 1.00 90.81 155 ASN A O 1
ATOM 1212 N N . GLY A 1 156 ? 9.518 6.243 2.094 1.00 90.88 156 GLY A N 1
ATOM 1213 C CA . GLY A 1 156 ? 9.089 5.891 3.441 1.00 90.88 156 GLY A CA 1
ATOM 1214 C C . GLY A 1 156 ? 9.874 6.746 4.426 1.00 90.88 156 GLY A C 1
ATOM 1215 O O . GLY A 1 156 ? 11.038 6.457 4.692 1.00 90.88 156 GLY A O 1
ATOM 1216 N N . LEU A 1 157 ? 9.286 7.845 4.898 1.00 91.50 157 LEU A N 1
ATOM 1217 C CA . LEU A 1 157 ? 9.946 8.750 5.844 1.00 91.50 157 LEU A CA 1
ATOM 1218 C C . LEU A 1 157 ? 9.480 8.414 7.260 1.00 91.50 157 LEU A C 1
ATOM 1220 O O . LEU A 1 157 ? 8.328 8.684 7.613 1.00 91.50 157 LEU A O 1
ATOM 1224 N N . VAL A 1 158 ? 10.380 7.814 8.040 1.00 93.12 158 VAL A N 1
ATOM 1225 C CA . VAL A 1 158 ? 10.151 7.421 9.437 1.00 93.12 158 VAL A CA 1
ATOM 1226 C C . VAL A 1 158 ? 9.976 8.663 10.311 1.00 93.12 158 VAL A C 1
ATOM 1228 O O . VAL A 1 158 ? 10.720 9.632 10.172 1.00 93.12 158 VAL A O 1
ATOM 1231 N N . GLY A 1 159 ? 8.990 8.642 11.206 1.00 94.25 159 GLY A N 1
ATOM 1232 C CA . GLY A 1 159 ? 8.698 9.726 12.145 1.00 94.25 159 GLY A CA 1
ATOM 1233 C C . GLY A 1 159 ? 8.046 10.964 11.519 1.00 94.25 159 GLY A C 1
ATOM 1234 O O . GLY A 1 159 ? 7.751 11.918 12.234 1.00 94.25 159 GLY A O 1
ATOM 1235 N N . ASN A 1 160 ? 7.801 10.973 10.206 1.00 95.25 160 ASN A N 1
ATOM 1236 C CA . ASN A 1 160 ? 7.195 12.119 9.539 1.00 95.25 160 ASN A CA 1
ATOM 1237 C C . ASN A 1 160 ? 5.661 12.085 9.640 1.00 95.25 160 ASN A C 1
ATOM 1239 O O . ASN A 1 160 ? 5.021 11.191 9.088 1.00 95.25 160 ASN A O 1
ATOM 1243 N N . TRP A 1 161 ? 5.092 13.100 10.292 1.00 95.06 161 TRP A N 1
ATOM 1244 C CA . TRP A 1 161 ? 3.645 13.308 10.444 1.00 95.06 161 TRP A CA 1
ATOM 1245 C C . TRP A 1 161 ? 3.060 14.321 9.449 1.00 95.06 161 TRP A C 1
ATOM 1247 O O . TRP A 1 161 ? 1.844 14.495 9.394 1.00 95.06 161 TRP A O 1
ATOM 1257 N N . ASP A 1 162 ? 3.904 15.003 8.667 1.00 95.81 162 ASP A N 1
ATOM 1258 C CA . ASP A 1 162 ? 3.446 15.965 7.664 1.00 95.81 162 ASP A CA 1
ATOM 1259 C C . ASP A 1 162 ? 2.660 15.251 6.555 1.00 95.81 162 ASP A C 1
ATOM 1261 O O . ASP A 1 162 ? 3.174 14.350 5.886 1.00 95.81 162 ASP A O 1
ATOM 1265 N N . THR A 1 163 ? 1.408 15.670 6.370 1.00 96.00 163 THR A N 1
ATOM 1266 C CA . THR A 1 163 ? 0.483 15.139 5.358 1.00 96.00 163 THR A CA 1
ATOM 1267 C C . THR A 1 163 ? 0.474 15.970 4.073 1.00 96.00 163 THR A C 1
ATOM 1269 O O . THR A 1 163 ? -0.259 15.649 3.136 1.00 96.00 163 THR A O 1
ATOM 1272 N N . THR A 1 164 ? 1.296 17.020 3.996 1.00 96.75 164 THR A N 1
ATOM 1273 C CA . THR A 1 164 ? 1.383 17.906 2.835 1.00 96.75 164 THR A CA 1
ATOM 1274 C C . THR A 1 164 ? 2.209 17.248 1.726 1.00 96.75 164 THR A C 1
ATOM 1276 O O . THR A 1 164 ? 3.403 16.995 1.915 1.00 96.75 164 THR A O 1
ATOM 1279 N N . PRO A 1 165 ? 1.627 16.977 0.543 1.00 96.12 165 PRO A N 1
ATOM 1280 C CA . PRO A 1 165 ? 2.379 16.401 -0.560 1.00 96.12 165 PRO A CA 1
ATOM 1281 C C . PRO A 1 165 ? 3.408 17.400 -1.098 1.00 96.12 165 PRO A C 1
ATOM 1283 O O . PRO A 1 165 ? 3.122 18.581 -1.297 1.00 96.12 165 PRO A O 1
ATOM 1286 N N . LYS A 1 166 ? 4.606 16.896 -1.385 1.00 96.00 166 LYS A N 1
ATOM 1287 C CA . LYS A 1 166 ? 5.743 17.667 -1.886 1.00 96.00 166 LYS A CA 1
ATOM 1288 C C . LYS A 1 166 ? 5.937 17.431 -3.374 1.00 96.00 166 LYS A C 1
ATOM 1290 O O . LYS A 1 166 ? 6.043 16.286 -3.823 1.00 96.00 166 LYS A O 1
ATOM 1295 N N . ARG A 1 167 ? 5.981 18.509 -4.156 1.00 96.31 167 ARG A N 1
ATOM 1296 C CA . ARG A 1 167 ? 6.078 18.437 -5.621 1.00 96.31 167 ARG A CA 1
ATOM 1297 C C . ARG A 1 167 ? 7.349 17.713 -6.065 1.00 96.31 167 ARG A C 1
ATOM 1299 O O . ARG A 1 167 ? 7.279 16.852 -6.937 1.00 96.31 167 ARG A O 1
ATOM 1306 N N . GLU A 1 168 ? 8.466 17.990 -5.406 1.00 96.38 168 GLU A N 1
ATOM 1307 C CA . GLU A 1 168 ? 9.768 17.393 -5.693 1.00 96.38 168 GLU A CA 1
ATOM 1308 C C . GLU A 1 168 ? 9.781 15.863 -5.520 1.00 96.38 168 GLU A C 1
ATOM 1310 O O . GLU A 1 168 ? 10.488 15.158 -6.239 1.00 96.38 168 GLU A O 1
ATOM 1315 N N . VAL A 1 169 ? 8.961 15.318 -4.610 1.00 95.31 169 VAL A N 1
ATOM 1316 C CA . VAL A 1 169 ? 8.834 13.864 -4.410 1.00 95.31 169 VAL A CA 1
ATOM 1317 C C . VAL A 1 169 ? 8.101 13.226 -5.591 1.00 95.31 169 VAL A C 1
ATOM 1319 O O . VAL A 1 169 ? 8.526 12.186 -6.093 1.00 95.31 169 VAL A O 1
ATOM 1322 N N . THR A 1 170 ? 7.042 13.874 -6.081 1.00 95.94 170 THR A N 1
ATOM 1323 C CA . THR A 1 170 ? 6.323 13.438 -7.285 1.00 95.94 170 THR A CA 1
ATOM 1324 C C . THR A 1 170 ? 7.220 13.490 -8.520 1.00 95.94 170 THR A C 1
ATOM 1326 O O . THR A 1 170 ? 7.288 12.506 -9.255 1.00 95.94 170 THR A O 1
ATOM 1329 N N . GLU A 1 171 ? 7.926 14.604 -8.733 1.00 96.44 171 GLU A N 1
ATOM 1330 C CA . GLU A 1 171 ? 8.842 14.779 -9.871 1.00 96.44 171 GLU A CA 1
ATOM 1331 C C . GLU A 1 171 ? 9.933 13.703 -9.861 1.00 96.44 171 GLU A C 1
ATOM 1333 O O . GLU A 1 171 ? 10.129 13.027 -10.867 1.00 96.44 171 GLU A O 1
ATOM 1338 N N . LYS A 1 172 ? 10.524 13.410 -8.694 1.00 95.62 172 LYS A N 1
ATOM 1339 C CA . LYS A 1 172 ? 11.494 12.317 -8.544 1.00 95.62 172 LYS A CA 1
ATOM 1340 C C . LYS A 1 172 ? 10.951 10.965 -9.021 1.00 95.62 172 LYS A C 1
ATOM 1342 O O . LYS A 1 172 ? 11.669 10.231 -9.706 1.00 95.62 172 LYS A O 1
ATOM 1347 N N . PHE A 1 173 ? 9.725 10.594 -8.642 1.00 95.81 173 PHE A N 1
ATOM 1348 C CA . PHE A 1 173 ? 9.140 9.318 -9.068 1.00 95.81 173 PHE A CA 1
ATOM 1349 C C . PHE A 1 173 ? 8.887 9.292 -10.574 1.00 95.81 173 PHE A C 1
ATOM 1351 O O . PHE A 1 173 ? 9.251 8.318 -11.232 1.00 95.81 173 PHE A O 1
ATOM 1358 N N . VAL A 1 174 ? 8.319 10.367 -11.126 1.00 95.50 174 VAL A N 1
ATOM 1359 C CA . VAL A 1 174 ? 8.059 10.487 -12.566 1.00 95.50 174 VAL A CA 1
ATOM 1360 C C . VAL A 1 174 ? 9.360 10.393 -13.360 1.00 95.50 174 VAL A C 1
ATOM 1362 O O . VAL A 1 174 ? 9.449 9.564 -14.264 1.00 95.50 174 VAL A O 1
ATOM 1365 N N . ASP A 1 175 ? 10.383 11.160 -12.987 1.00 96.31 175 ASP A N 1
ATOM 1366 C CA . ASP A 1 175 ? 11.680 11.183 -13.666 1.00 96.31 175 ASP A CA 1
ATOM 1367 C C . ASP A 1 175 ? 12.363 9.813 -13.621 1.00 96.31 175 ASP A C 1
ATOM 1369 O O . ASP A 1 175 ? 12.884 9.331 -14.630 1.00 96.31 175 ASP A O 1
ATOM 1373 N N . THR A 1 176 ? 12.310 9.141 -12.466 1.00 95.12 176 THR A N 1
ATOM 1374 C CA . THR A 1 176 ? 12.884 7.800 -12.298 1.00 95.12 176 THR A CA 1
ATOM 1375 C C . THR A 1 176 ? 12.219 6.795 -13.235 1.00 95.12 176 THR A C 1
ATOM 1377 O O . THR A 1 176 ? 12.908 6.038 -13.920 1.00 95.12 176 THR A O 1
ATOM 1380 N N . ILE A 1 177 ? 10.885 6.799 -13.301 1.00 94.44 177 ILE A N 1
ATOM 1381 C CA . ILE A 1 177 ? 10.140 5.901 -14.185 1.00 94.44 177 ILE A CA 1
ATOM 1382 C C . ILE A 1 177 ? 10.382 6.247 -15.655 1.00 94.44 177 ILE A C 1
ATOM 1384 O O . ILE A 1 177 ? 10.655 5.348 -16.448 1.00 94.44 177 ILE A O 1
ATOM 1388 N N . GLN A 1 178 ? 10.358 7.528 -16.029 1.00 94.75 178 GLN A N 1
ATOM 1389 C CA . GLN A 1 178 ? 10.668 7.960 -17.393 1.00 94.75 178 GLN A CA 1
ATOM 1390 C C . GLN A 1 178 ? 12.059 7.504 -17.832 1.00 94.75 178 GLN A C 1
ATOM 1392 O O . GLN A 1 178 ? 12.229 7.052 -18.963 1.00 94.75 178 GLN A O 1
ATOM 1397 N N . GLN A 1 179 ? 13.047 7.597 -16.944 1.00 95.38 179 GLN A N 1
ATOM 1398 C CA . GLN A 1 179 ? 14.401 7.149 -17.229 1.00 95.38 179 GLN A CA 1
ATOM 1399 C C . GLN A 1 179 ? 14.457 5.635 -17.469 1.00 95.38 179 GLN A C 1
ATOM 1401 O O . GLN A 1 179 ? 15.077 5.200 -18.435 1.00 95.38 179 GLN A O 1
ATOM 1406 N N . VAL A 1 180 ? 13.757 4.834 -16.658 1.00 93.88 180 VAL A N 1
ATOM 1407 C CA . VAL A 1 180 ? 13.649 3.381 -16.879 1.00 93.88 180 VAL A CA 1
ATOM 1408 C C . VAL A 1 180 ? 13.021 3.069 -18.238 1.00 93.88 180 VAL A C 1
ATOM 1410 O O . VAL A 1 180 ? 13.537 2.216 -18.956 1.00 93.88 180 VAL A O 1
ATOM 1413 N N . MET A 1 181 ? 11.950 3.774 -18.616 1.00 92.06 181 MET A N 1
ATOM 1414 C CA . MET A 1 181 ? 11.286 3.566 -19.909 1.00 92.06 181 MET A CA 1
ATOM 1415 C C . MET A 1 181 ? 12.189 3.945 -21.092 1.00 92.06 181 MET A C 1
ATOM 1417 O O . MET A 1 181 ? 12.223 3.226 -22.086 1.00 92.06 181 MET A O 1
ATOM 1421 N N . LYS A 1 182 ? 12.970 5.031 -20.985 1.00 94.88 182 LYS A N 1
ATOM 1422 C CA . LYS A 1 182 ? 13.937 5.455 -22.020 1.00 94.88 182 LYS A CA 1
ATOM 1423 C C . LYS A 1 182 ? 15.073 4.453 -22.233 1.00 94.88 182 LYS A C 1
ATOM 1425 O O . LYS A 1 182 ? 15.622 4.380 -23.326 1.00 94.88 182 LYS A O 1
ATOM 1430 N N . GLU A 1 183 ? 15.445 3.712 -21.195 1.00 94.50 183 GLU A N 1
ATOM 1431 C CA . GLU A 1 183 ? 16.510 2.705 -21.241 1.00 94.50 183 GLU A CA 1
ATOM 1432 C C . GLU A 1 183 ? 16.030 1.339 -21.761 1.00 94.50 183 GLU A C 1
ATOM 1434 O O . GLU A 1 183 ? 16.835 0.413 -21.886 1.00 94.50 183 GLU A O 1
ATOM 1439 N N . MET A 1 184 ? 14.731 1.171 -22.033 1.00 93.00 184 MET A N 1
ATOM 1440 C CA . MET A 1 184 ? 14.213 -0.077 -22.588 1.00 93.00 184 MET A CA 1
ATOM 1441 C C . MET A 1 184 ? 14.759 -0.316 -23.999 1.00 93.00 184 MET A C 1
ATOM 1443 O O . MET A 1 184 ? 14.774 0.570 -24.850 1.00 93.00 184 MET A O 1
ATOM 1447 N N . ARG A 1 185 ? 15.202 -1.549 -24.244 1.00 90.88 185 ARG A N 1
ATOM 1448 C CA . ARG A 1 185 ? 15.623 -2.039 -25.556 1.00 90.88 185 ARG A CA 1
ATOM 1449 C C . ARG A 1 185 ? 14.401 -2.318 -26.430 1.00 90.88 185 ARG A C 1
ATOM 1451 O O . ARG A 1 185 ? 13.371 -2.763 -25.921 1.00 90.88 185 ARG A O 1
ATOM 1458 N N . SER A 1 186 ? 14.549 -2.062 -27.728 1.00 78.00 186 SER A N 1
ATOM 1459 C CA . SER A 1 186 ? 13.593 -2.471 -28.765 1.00 78.00 186 SER A CA 1
ATOM 1460 C C . SER A 1 186 ? 13.602 -3.978 -28.991 1.00 78.00 186 SER A C 1
ATOM 1462 O O . SER A 1 186 ? 14.672 -4.597 -28.784 1.00 78.00 186 SER A O 1
#

Sequence (186 aa):
IVSWVDEYGISNEPFRQQTDPAIGGEVYHLAGLIPERKELTPKEHSFGAKYVSWRSSMMFNIPSYLHHQLSTFIMLGGKLKVQEIKKLEDIDALPEMCVVNCMGLGAKEIFNDEELTPVSGQLACLIPQSEVTYKLNARGASIISRKDGIYLGGNGLVGNWDTTPKREVTEKFVDTIQQVMKEMRS

Secondary structure (DSSP, 8-state):
-EEEEEEEEEESSPPPP---GGGT--TT--TTSSPPPEEEPTTS---SSSEEEEEEEEEE-HHHHHHHHHHHHHHTT---------SHHHHHT---S------GGGHHHHHT-TT---EE---EEE---TT--EEEEETTEEEEEETTEEEEE---EET----PPPHHHHHHHHHHHHHHHHT---